Protein AF-A0A6A7LLC8-F1 (afdb_monomer)

Structure (mmCIF, N/CA/C/O backbone):
data_AF-A0A6A7LLC8-F1
#
_entry.id   AF-A0A6A7LLC8-F1
#
loop_
_atom_site.group_PDB
_atom_site.id
_atom_site.type_symbol
_atom_site.label_atom_id
_atom_site.label_alt_id
_atom_site.label_comp_id
_atom_site.label_asym_id
_atom_site.label_entity_id
_atom_site.label_seq_id
_atom_site.pdbx_PDB_ins_code
_atom_site.Cartn_x
_atom_site.Cartn_y
_atom_site.Cartn_z
_atom_site.occupancy
_atom_site.B_iso_or_equiv
_atom_site.auth_seq_id
_atom_site.auth_comp_id
_atom_site.auth_asym_id
_atom_site.auth_atom_id
_atom_site.pdbx_PDB_model_num
ATOM 1 N N . MET A 1 1 ? 0.596 -16.643 45.007 1.00 34.78 1 MET A N 1
ATOM 2 C CA . MET A 1 1 ? -0.484 -15.842 44.392 1.00 34.78 1 MET A CA 1
ATOM 3 C C . MET A 1 1 ? -0.046 -15.550 42.968 1.00 34.78 1 MET A C 1
ATOM 5 O O . MET A 1 1 ? 1.077 -15.102 42.797 1.00 34.78 1 MET A O 1
ATOM 9 N N . ARG A 1 2 ? -0.827 -15.953 41.959 1.00 32.81 2 ARG A N 1
ATOM 10 C CA . ARG A 1 2 ? -0.474 -15.754 40.544 1.00 32.81 2 ARG A CA 1
ATOM 11 C C . ARG A 1 2 ? -0.746 -14.294 40.181 1.00 32.81 2 ARG A C 1
ATOM 13 O O . ARG A 1 2 ? -1.893 -13.870 40.264 1.00 32.81 2 ARG A O 1
ATOM 20 N N . GLU A 1 3 ? 0.293 -13.558 39.804 1.00 31.83 3 GLU A N 1
ATOM 21 C CA 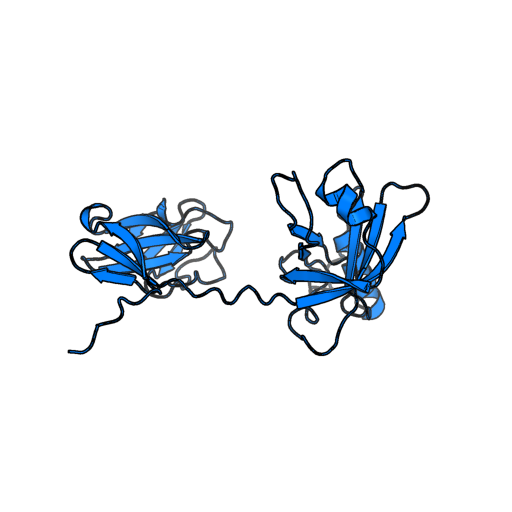. GLU A 1 3 ? 0.162 -12.262 39.139 1.00 31.83 3 GLU A CA 1
ATOM 22 C C . GLU A 1 3 ? -0.568 -12.470 37.808 1.00 31.83 3 GLU A C 1
ATOM 24 O O . GLU A 1 3 ? -0.129 -13.227 36.938 1.00 31.83 3 GLU A O 1
ATOM 29 N N . ILE A 1 4 ? -1.731 -11.840 37.679 1.00 40.22 4 ILE A N 1
ATOM 30 C CA . ILE A 1 4 ? -2.476 -11.760 36.429 1.00 40.22 4 ILE A CA 1
ATOM 31 C C . ILE A 1 4 ? -1.709 -10.759 35.565 1.00 40.22 4 ILE A C 1
ATOM 33 O O . ILE A 1 4 ? -1.735 -9.563 35.842 1.00 40.22 4 ILE A O 1
ATOM 37 N N . ARG A 1 5 ? -0.991 -11.241 34.543 1.00 40.62 5 ARG A N 1
ATOM 38 C CA . ARG A 1 5 ? -0.458 -10.376 33.483 1.00 40.62 5 ARG A CA 1
ATOM 39 C C . ARG A 1 5 ? -1.632 -9.582 32.901 1.00 40.62 5 ARG A C 1
ATOM 41 O O . ARG A 1 5 ? -2.515 -10.176 32.286 1.00 40.62 5 ARG A O 1
ATOM 48 N N . MET A 1 6 ? -1.667 -8.266 33.110 1.00 42.03 6 MET A N 1
ATOM 49 C CA . MET A 1 6 ? -2.495 -7.385 32.284 1.00 42.03 6 MET A CA 1
ATOM 50 C C . MET A 1 6 ? -2.017 -7.568 30.840 1.00 42.03 6 MET A C 1
ATOM 52 O O . MET A 1 6 ? -0.828 -7.457 30.557 1.00 42.03 6 MET A O 1
ATOM 56 N N . ASN A 1 7 ? -2.927 -7.974 29.960 1.00 49.25 7 ASN A N 1
ATOM 57 C CA . ASN A 1 7 ? -2.617 -8.390 28.597 1.00 49.25 7 ASN A CA 1
ATOM 58 C C . ASN A 1 7 ? -2.130 -7.172 27.781 1.00 49.25 7 ASN A C 1
ATOM 60 O O . ASN A 1 7 ? -2.934 -6.290 27.489 1.00 49.25 7 ASN A O 1
ATOM 64 N N . GLU A 1 8 ? -0.842 -7.113 27.415 1.00 61.47 8 GLU A N 1
ATOM 65 C CA . GLU A 1 8 ? -0.186 -5.988 26.698 1.00 61.47 8 GLU A CA 1
ATOM 66 C C . GLU A 1 8 ? -0.743 -5.713 25.276 1.00 61.47 8 GLU A C 1
ATOM 68 O O . GLU A 1 8 ? -0.356 -4.742 24.608 1.00 61.47 8 GLU A O 1
ATOM 73 N N . ASP A 1 9 ? -1.686 -6.546 24.830 1.00 85.81 9 ASP A N 1
ATOM 74 C CA . ASP A 1 9 ? -2.271 -6.542 23.489 1.00 85.81 9 ASP A CA 1
ATOM 75 C C . ASP A 1 9 ? -3.485 -5.621 23.335 1.00 85.81 9 ASP A C 1
ATOM 77 O O . ASP A 1 9 ? -3.908 -5.391 22.212 1.00 85.81 9 ASP A O 1
ATOM 81 N N . PHE A 1 10 ? -4.084 -5.104 24.410 1.00 91.06 10 PHE A N 1
ATOM 82 C CA . PHE A 1 10 ? -5.266 -4.237 24.320 1.00 91.06 10 PHE A CA 1
ATOM 83 C C . PHE A 1 10 ? -4.915 -2.778 24.624 1.00 91.06 10 PHE A C 1
ATOM 85 O O . PHE A 1 10 ? -4.234 -2.484 25.605 1.00 91.06 10 PHE A O 1
ATOM 92 N N . VAL A 1 11 ? -5.407 -1.855 23.796 1.00 92.69 11 VAL A N 1
ATOM 93 C CA . VAL A 1 11 ? -5.234 -0.404 23.961 1.00 92.69 11 VAL A CA 1
ATOM 94 C C . VAL A 1 11 ? -6.572 0.219 24.300 1.00 92.69 11 VAL A C 1
ATOM 96 O O . VAL A 1 11 ? -7.563 -0.030 23.616 1.00 92.69 11 VAL A O 1
ATOM 99 N N . LYS A 1 12 ? -6.602 1.057 25.338 1.00 95.25 12 LYS A N 1
ATOM 100 C CA . LYS A 1 12 ? -7.766 1.898 25.620 1.00 95.25 12 LYS A CA 1
ATOM 101 C C . LYS A 1 12 ? -7.895 2.978 24.551 1.00 95.25 12 LYS A C 1
ATOM 103 O O . LYS A 1 12 ? -6.951 3.733 24.339 1.00 95.25 12 LYS A O 1
ATOM 108 N N . VAL A 1 13 ? -9.068 3.063 23.929 1.00 96.25 13 VAL A N 1
ATOM 109 C CA . VAL A 1 13 ? -9.336 3.986 22.813 1.00 96.25 13 VAL A CA 1
ATOM 110 C C . VAL A 1 13 ? -10.417 5.023 23.112 1.00 96.25 13 VAL A C 1
ATOM 112 O O . VAL A 1 13 ? -10.402 6.104 22.529 1.00 96.25 13 VAL A O 1
ATOM 115 N N . ALA A 1 14 ? -11.346 4.720 24.018 1.00 95.69 14 ALA A N 1
ATOM 116 C CA . ALA A 1 14 ? -12.441 5.608 24.398 1.00 95.69 14 ALA A CA 1
ATOM 117 C C . ALA A 1 14 ? -13.055 5.177 25.739 1.00 95.69 14 ALA A C 1
ATOM 119 O O . ALA A 1 14 ? -12.801 4.066 26.217 1.00 95.69 14 ALA A O 1
ATOM 120 N N . ASP A 1 15 ? -13.889 6.039 26.318 1.00 97.69 15 ASP A N 1
ATOM 121 C CA . ASP A 1 15 ? -14.827 5.649 27.368 1.00 97.69 15 ASP A CA 1
ATOM 122 C C . ASP A 1 15 ? -16.188 5.271 26.753 1.00 97.69 15 ASP A C 1
ATOM 124 O O . ASP A 1 15 ? -16.606 5.811 25.730 1.00 97.69 15 ASP A O 1
ATOM 128 N N . THR A 1 16 ? -16.936 4.389 27.413 1.00 96.81 16 THR A N 1
ATOM 129 C CA . THR A 1 16 ? -18.298 3.974 27.011 1.00 96.81 16 THR A CA 1
ATOM 130 C C . THR A 1 16 ? -19.262 5.148 26.829 1.00 96.81 16 THR A C 1
ATOM 132 O O . THR A 1 16 ? -20.111 5.122 25.940 1.00 96.81 16 THR A O 1
ATOM 135 N N . LYS A 1 17 ? -19.095 6.217 27.617 1.00 96.50 17 LYS A N 1
ATOM 136 C CA . LYS A 1 17 ? -19.877 7.460 27.511 1.00 96.50 17 LYS A CA 1
ATOM 137 C C . LYS A 1 17 ? -19.587 8.271 26.241 1.00 96.50 17 LYS A C 1
ATOM 139 O O . LYS A 1 17 ? -20.408 9.106 25.870 1.00 96.50 17 LYS A O 1
ATOM 144 N N . ASP A 1 18 ? -18.442 8.047 25.598 1.00 95.19 18 ASP A N 1
ATOM 145 C CA . ASP A 1 18 ? -18.038 8.794 24.406 1.00 95.19 18 ASP A CA 1
ATOM 146 C C . ASP A 1 18 ? -18.751 8.295 23.145 1.00 95.19 18 ASP A C 1
ATOM 148 O O . ASP A 1 18 ? -18.784 9.004 22.144 1.00 95.19 18 ASP A O 1
ATOM 152 N N . ILE A 1 19 ? -19.285 7.070 23.183 1.00 97.25 19 ILE A N 1
ATOM 153 C CA . ILE A 1 19 ? -19.953 6.415 22.057 1.00 97.25 19 ILE A CA 1
ATOM 154 C C . ILE A 1 19 ? -21.277 5.851 22.571 1.00 97.25 19 ILE A C 1
ATOM 156 O O . ILE A 1 19 ? -21.365 4.711 23.038 1.00 97.25 19 ILE A O 1
ATOM 160 N N . GLN A 1 20 ? -22.304 6.695 22.532 1.00 96.56 20 GLN A N 1
ATOM 161 C CA . GLN A 1 20 ? -23.664 6.332 22.931 1.00 96.56 20 GLN A CA 1
ATOM 162 C C . GLN A 1 20 ? -24.267 5.309 21.954 1.00 96.56 20 GLN A C 1
ATOM 164 O O . GLN A 1 20 ? -23.783 5.193 20.828 1.00 96.56 20 GLN A O 1
ATOM 169 N N . PRO A 1 21 ? -25.318 4.565 22.341 1.00 96.94 21 PRO A N 1
ATOM 170 C CA . PRO A 1 21 ? -26.017 3.676 21.418 1.00 96.94 21 PRO A CA 1
ATOM 171 C C . PRO A 1 21 ? -26.387 4.375 20.104 1.00 96.94 21 PRO A C 1
ATOM 173 O O . PRO A 1 21 ? -26.737 5.560 20.094 1.00 96.94 21 PRO A O 1
ATOM 176 N N . SER A 1 22 ? -26.262 3.639 19.003 1.00 95.81 22 SER A N 1
ATOM 177 C CA . SER A 1 22 ? -26.458 4.110 17.627 1.00 95.81 22 SER A CA 1
ATOM 178 C C . SER A 1 22 ? -25.481 5.199 17.164 1.00 95.81 22 SER A C 1
ATOM 180 O O . SER A 1 22 ? -25.741 5.864 16.167 1.00 95.81 22 SER A O 1
ATOM 182 N N . HIS A 1 23 ? -24.354 5.384 17.859 1.00 97.75 23 HIS A N 1
ATOM 183 C CA . HIS A 1 23 ? -23.283 6.286 17.435 1.00 97.75 23 HIS A CA 1
ATOM 184 C C . HIS A 1 23 ? -22.016 5.524 17.060 1.00 97.75 23 HIS A C 1
ATOM 186 O O . HIS A 1 23 ? -21.775 4.392 17.497 1.00 97.75 23 HIS A O 1
ATOM 192 N N . MET A 1 24 ? -21.188 6.205 16.274 1.00 98.44 24 MET A N 1
ATOM 193 C CA . MET A 1 24 ? -19.862 5.768 15.870 1.00 98.44 24 MET A CA 1
ATOM 194 C C . MET A 1 24 ? -18.819 6.806 16.269 1.00 98.44 24 MET A C 1
ATOM 196 O O . MET A 1 24 ? -19.134 7.980 16.471 1.00 98.44 24 MET A O 1
ATOM 200 N N . LYS A 1 25 ? -17.572 6.362 16.404 1.00 97.88 25 LYS A N 1
ATOM 201 C CA . LYS A 1 25 ? -16.426 7.230 16.657 1.00 97.88 25 LYS A CA 1
ATOM 202 C C . LYS A 1 25 ? -15.179 6.649 16.014 1.00 97.88 25 LYS A C 1
ATOM 204 O O . LYS A 1 25 ? -14.897 5.461 16.169 1.00 97.88 25 LYS A O 1
ATOM 209 N N . GLU A 1 26 ? -14.413 7.507 15.351 1.00 97.19 26 GLU A N 1
ATOM 210 C CA . GLU A 1 26 ? -13.075 7.150 14.898 1.00 97.19 26 GLU A CA 1
ATOM 211 C C . GLU A 1 26 ? -12.097 7.159 16.076 1.00 97.19 26 GLU A C 1
ATOM 213 O O . GLU A 1 26 ? -12.065 8.087 16.891 1.00 97.19 26 GLU A O 1
ATOM 218 N N . VAL A 1 27 ? -11.276 6.118 16.153 1.00 94.12 27 VAL A N 1
ATOM 219 C CA . VAL A 1 27 ? -10.163 6.006 17.093 1.00 94.12 27 VAL A CA 1
ATOM 220 C C . VAL A 1 27 ? -8.905 5.566 16.356 1.00 94.12 27 VAL A C 1
ATOM 222 O O . VAL A 1 27 ? -8.980 4.999 15.268 1.00 94.12 27 VAL A O 1
ATOM 225 N N . GLN A 1 28 ? -7.741 5.797 16.962 1.00 86.94 28 GLN A N 1
ATOM 226 C CA . GLN A 1 28 ? -6.462 5.365 16.402 1.00 86.94 28 GLN A CA 1
ATOM 227 C C . GLN A 1 28 ? -5.793 4.303 17.266 1.00 86.94 28 GLN A C 1
ATOM 229 O O . GLN A 1 28 ? -5.625 4.486 18.473 1.00 86.94 28 GLN A O 1
ATOM 234 N N . VAL A 1 29 ? -5.353 3.218 16.629 1.00 84.31 29 VAL A N 1
ATOM 235 C CA . VAL A 1 29 ? -4.530 2.166 17.244 1.00 84.31 29 VAL A CA 1
ATOM 236 C C . VAL A 1 29 ? -3.380 1.854 16.299 1.00 84.31 29 VAL A C 1
ATOM 238 O O . VAL A 1 29 ? -3.602 1.554 15.134 1.00 84.31 29 VAL A O 1
ATOM 241 N N . ASP A 1 30 ? -2.137 1.971 16.772 1.00 79.44 30 ASP A N 1
ATOM 242 C CA . ASP A 1 30 ? -0.922 1.693 15.988 1.00 79.44 30 ASP A CA 1
ATOM 243 C C . ASP A 1 30 ? -0.883 2.368 14.594 1.00 79.44 30 ASP A C 1
ATOM 245 O O . ASP A 1 30 ? -0.291 1.844 13.648 1.00 79.44 30 ASP A O 1
ATOM 249 N N . GLY A 1 31 ? -1.469 3.565 14.469 1.00 76.25 31 GLY A N 1
ATOM 250 C CA . GLY A 1 31 ? -1.514 4.349 13.228 1.00 76.25 31 GLY A CA 1
ATOM 251 C C . GLY A 1 31 ? -2.614 3.949 12.238 1.00 76.25 31 GLY A C 1
ATOM 252 O O . GLY A 1 31 ? -2.630 4.480 11.131 1.00 76.25 31 GLY A O 1
ATOM 253 N N . GLU A 1 32 ? -3.511 3.039 12.616 1.00 80.56 32 GLU A N 1
ATOM 254 C CA . GLU A 1 32 ? -4.716 2.691 11.859 1.00 80.56 32 GLU A CA 1
ATOM 255 C C . GLU A 1 32 ? -5.919 3.471 12.395 1.00 80.56 32 GLU A C 1
ATOM 257 O O . GLU A 1 32 ? -6.084 3.600 13.611 1.00 80.56 32 GLU A O 1
ATOM 262 N N . ASN A 1 33 ? -6.756 3.976 11.487 1.00 86.44 33 ASN A N 1
ATOM 263 C CA . ASN A 1 33 ? -8.029 4.603 11.829 1.00 86.44 33 ASN A CA 1
ATOM 264 C C . ASN A 1 33 ? -9.113 3.525 11.900 1.00 86.44 33 ASN A C 1
ATOM 266 O O . ASN A 1 33 ? -9.322 2.785 10.937 1.00 86.44 33 ASN A O 1
ATOM 270 N N . ILE A 1 34 ? -9.815 3.457 13.026 1.00 97.00 34 ILE A N 1
ATOM 271 C CA . ILE A 1 34 ? -10.801 2.418 13.324 1.00 97.00 34 ILE A CA 1
ATOM 272 C C . ILE A 1 34 ? -12.136 3.078 13.660 1.00 97.00 34 ILE A C 1
ATOM 274 O O . ILE A 1 34 ? -12.200 3.938 14.537 1.00 97.00 34 ILE A O 1
ATOM 278 N N . CYS A 1 35 ? -13.201 2.651 12.989 1.00 98.12 35 CYS A N 1
ATOM 279 C CA . CYS A 1 35 ? -14.565 3.057 13.287 1.00 98.12 35 CYS A CA 1
ATOM 280 C C . CYS A 1 35 ? -15.133 2.132 14.366 1.00 98.12 35 CYS A C 1
ATOM 282 O O . CYS A 1 35 ? -15.375 0.950 14.118 1.00 98.12 35 CYS A O 1
ATOM 284 N N . VAL A 1 36 ? -15.345 2.668 15.569 1.00 98.62 36 VAL A N 1
ATOM 285 C CA . VAL A 1 36 ? -15.985 1.961 16.683 1.00 98.62 36 VAL A CA 1
ATOM 286 C C . VAL A 1 36 ? -17.443 2.366 16.751 1.00 98.62 36 VAL A C 1
ATOM 288 O O . VAL A 1 36 ? -17.745 3.547 16.909 1.00 98.62 36 VAL A O 1
ATOM 291 N N . ALA A 1 37 ? -18.343 1.393 16.692 1.00 98.50 37 ALA A N 1
ATOM 292 C CA . ALA A 1 37 ? -19.777 1.615 16.791 1.00 98.50 37 ALA A CA 1
ATOM 293 C C . ALA A 1 37 ? -20.347 1.001 18.066 1.00 98.50 37 ALA A C 1
ATOM 295 O O . ALA A 1 37 ? -19.907 -0.065 18.504 1.00 98.50 37 ALA A O 1
ATOM 296 N N . ASN A 1 38 ? -21.376 1.639 18.615 1.00 98.44 38 ASN A N 1
ATOM 297 C CA . ASN A 1 38 ? -22.194 1.084 19.684 1.00 98.44 38 ASN A CA 1
ATOM 298 C C . ASN A 1 38 ? -23.572 0.697 19.135 1.00 98.44 38 ASN A C 1
ATOM 300 O O . ASN A 1 38 ? -24.390 1.566 18.840 1.00 98.44 38 ASN A O 1
ATOM 304 N N . VAL A 1 39 ? -23.841 -0.603 19.038 1.00 98.25 39 VAL A N 1
ATOM 305 C CA . VAL A 1 39 ? -25.152 -1.137 18.651 1.00 98.25 39 VAL A CA 1
ATOM 306 C C . VAL A 1 39 ? -25.793 -1.776 19.875 1.00 98.25 39 VAL A C 1
ATOM 308 O O . VAL A 1 39 ? -25.310 -2.795 20.376 1.00 98.25 39 VAL A O 1
ATOM 311 N N . ASP A 1 40 ? -26.870 -1.169 20.372 1.00 95.50 40 ASP A N 1
ATOM 312 C CA . ASP A 1 40 ? -27.641 -1.638 21.533 1.00 95.50 40 ASP A CA 1
ATOM 313 C C . ASP A 1 40 ? -26.791 -1.929 22.787 1.00 95.50 40 ASP A C 1
ATOM 315 O O . ASP A 1 40 ? -27.005 -2.907 23.506 1.00 95.50 40 ASP A O 1
ATOM 319 N N . GLY A 1 41 ? -25.783 -1.091 23.050 1.00 95.25 41 GLY A N 1
ATOM 320 C CA . GLY A 1 41 ? -24.878 -1.232 24.195 1.00 95.25 41 GLY A CA 1
ATOM 321 C C . GLY A 1 41 ? -23.726 -2.217 23.975 1.00 95.25 41 GLY A C 1
ATOM 322 O O . GLY A 1 41 ? -22.940 -2.445 24.896 1.00 95.25 41 GLY A O 1
ATOM 323 N N . LYS A 1 42 ? -23.604 -2.807 22.779 1.00 97.75 42 LYS A N 1
ATOM 324 C CA . LYS A 1 42 ? -22.470 -3.650 22.381 1.00 97.75 42 LYS A CA 1
ATOM 325 C C . LYS A 1 42 ? -21.572 -2.906 21.406 1.00 97.75 42 LYS A C 1
ATOM 327 O O . LYS A 1 42 ? -22.051 -2.271 20.472 1.00 97.75 42 LYS A O 1
ATOM 332 N N . TYR A 1 43 ? -20.268 -3.046 21.606 1.00 98.50 43 TYR A N 1
ATOM 333 C CA . TYR A 1 43 ? -19.269 -2.356 20.803 1.00 98.50 43 TYR A CA 1
ATOM 334 C C . TYR A 1 43 ? -18.666 -3.278 19.749 1.00 98.50 43 TYR A C 1
ATOM 336 O O . TYR A 1 43 ? -18.299 -4.415 20.045 1.00 98.50 43 TYR A O 1
ATOM 344 N N . TYR A 1 44 ? -18.546 -2.752 18.537 1.00 98.50 44 TYR A N 1
ATOM 345 C CA . TYR A 1 44 ? -17.949 -3.411 17.379 1.00 98.50 44 TYR A CA 1
ATOM 346 C C . TYR A 1 44 ? -16.994 -2.436 16.696 1.00 98.50 44 TYR A C 1
ATOM 348 O O . TYR A 1 44 ? -17.128 -1.223 16.869 1.00 98.50 44 TYR A O 1
ATOM 356 N N . ALA A 1 45 ? -16.025 -2.953 15.947 1.00 98.12 45 ALA A N 1
ATOM 357 C CA . ALA A 1 45 ? -15.016 -2.118 15.318 1.00 98.12 45 ALA A CA 1
ATOM 358 C C . ALA A 1 45 ? -14.582 -2.668 13.959 1.00 98.12 45 ALA A C 1
ATOM 360 O O . ALA A 1 45 ? -14.255 -3.852 13.842 1.00 98.12 45 ALA A O 1
ATOM 361 N N . ILE A 1 46 ? -14.529 -1.779 12.967 1.00 98.06 46 ILE A N 1
ATOM 362 C CA . ILE A 1 46 ? -14.012 -2.038 11.618 1.00 98.06 46 ILE A CA 1
ATOM 363 C C . ILE A 1 46 ? -13.009 -0.951 11.208 1.00 98.06 46 ILE A C 1
ATOM 365 O O . ILE A 1 46 ? -12.898 0.069 11.892 1.00 98.06 46 ILE A O 1
ATOM 369 N N . GLY A 1 47 ? -12.281 -1.140 10.105 1.00 94.50 47 GLY A N 1
ATOM 370 C CA . GLY A 1 47 ? -11.474 -0.073 9.500 1.00 94.50 47 GLY A CA 1
ATOM 371 C C . GLY A 1 47 ? -12.321 1.179 9.250 1.00 94.50 47 GLY A C 1
ATOM 372 O O . GLY A 1 47 ? -13.495 1.078 8.925 1.00 94.50 47 GLY A O 1
ATOM 373 N N . SER A 1 48 ? -11.775 2.376 9.475 1.00 95.25 48 SER A N 1
ATOM 374 C CA . SER A 1 48 ? -12.541 3.633 9.341 1.00 95.25 48 SER A CA 1
ATOM 375 C C . SER A 1 48 ? -12.480 4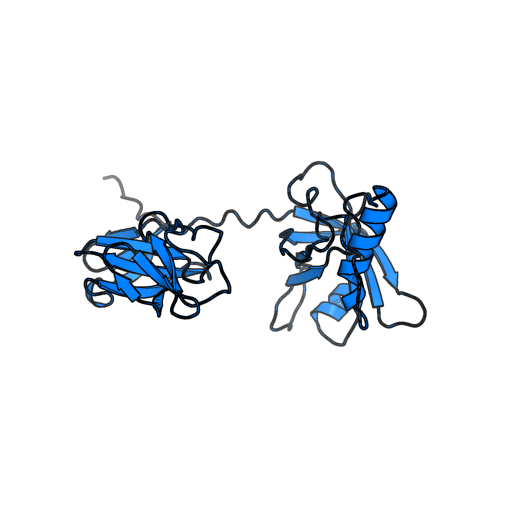.241 7.933 1.00 95.25 48 SER A C 1
ATOM 377 O O . SER A 1 48 ? -13.061 5.295 7.690 1.00 95.25 48 SER A O 1
ATOM 379 N N . ILE A 1 49 ? -11.750 3.622 7.002 1.00 88.94 49 ILE A N 1
ATOM 380 C CA . ILE A 1 49 ? -11.464 4.179 5.675 1.00 88.94 49 ILE A CA 1
ATOM 381 C C . ILE A 1 49 ? -12.101 3.279 4.627 1.00 88.94 49 ILE A C 1
ATOM 383 O O . ILE A 1 49 ? -11.530 2.252 4.288 1.00 88.94 49 ILE A O 1
ATOM 387 N N . CYS A 1 50 ? -13.238 3.716 4.087 1.00 90.12 50 CYS A N 1
ATOM 388 C CA . CYS A 1 50 ? -14.041 2.954 3.139 1.00 90.12 50 CYS A CA 1
ATOM 389 C C . CYS A 1 50 ? -13.199 2.380 1.992 1.00 90.12 50 CYS A C 1
ATOM 391 O O . CYS A 1 50 ? -12.610 3.136 1.214 1.00 90.12 50 CYS A O 1
ATOM 393 N N . THR A 1 51 ? -13.244 1.059 1.820 1.00 84.88 51 THR A N 1
ATOM 394 C CA . THR A 1 51 ? -12.554 0.326 0.743 1.00 84.88 51 THR A CA 1
ATOM 395 C C . THR A 1 51 ? -12.943 0.720 -0.690 1.00 84.88 51 THR A C 1
ATOM 397 O O . THR A 1 51 ? -12.290 0.278 -1.631 1.00 84.88 51 THR A O 1
ATOM 400 N N . HIS A 1 52 ? -13.981 1.542 -0.899 1.00 85.31 52 HIS A N 1
ATOM 401 C CA . HIS A 1 52 ? -14.322 2.071 -2.224 1.00 85.31 52 HIS A CA 1
ATOM 402 C C . HIS A 1 52 ? -13.342 3.171 -2.670 1.00 85.31 52 HIS A C 1
ATOM 404 O O . HIS A 1 52 ? -12.525 2.958 -3.558 1.00 85.31 52 HIS A O 1
ATOM 410 N N . GLU A 1 53 ? -13.419 4.352 -2.049 1.00 84.75 53 GLU A N 1
ATOM 411 C CA . GLU A 1 53 ? -12.599 5.521 -2.415 1.00 84.75 53 GLU A CA 1
ATOM 412 C C . GLU A 1 53 ? -12.069 6.283 -1.188 1.00 84.75 53 GLU A C 1
ATOM 414 O O . GLU A 1 53 ? -11.700 7.449 -1.282 1.00 84.75 53 GLU A O 1
ATOM 419 N N . GLY A 1 54 ? -12.003 5.627 -0.025 1.00 82.06 54 GLY A N 1
ATOM 420 C CA . GLY A 1 54 ? -11.322 6.149 1.162 1.00 82.06 54 GLY A CA 1
ATOM 421 C C . GLY A 1 54 ? -12.150 7.058 2.072 1.00 82.06 54 GLY A C 1
ATOM 422 O O . GLY A 1 54 ? -11.579 7.794 2.875 1.00 82.06 54 GLY A O 1
ATOM 423 N N . GLY A 1 55 ? -13.480 7.031 1.954 1.00 80.38 55 GLY A N 1
ATOM 424 C CA . GLY A 1 55 ? -14.365 7.858 2.777 1.00 80.38 55 GLY A CA 1
ATOM 425 C C . GLY A 1 55 ? -14.349 7.501 4.272 1.00 80.38 55 GLY A C 1
ATOM 426 O O . GLY A 1 55 ? -14.199 6.325 4.606 1.00 80.38 55 GLY A O 1
ATOM 427 N N . PRO A 1 56 ? -14.540 8.483 5.175 1.00 91.31 56 PRO A N 1
ATOM 428 C CA . PRO A 1 56 ? -14.486 8.287 6.622 1.00 91.31 56 PRO A CA 1
ATOM 429 C C . PRO A 1 56 ? -15.765 7.607 7.124 1.00 91.31 56 PRO A C 1
ATOM 431 O O . PRO A 1 56 ? -16.820 8.232 7.217 1.00 91.31 56 PRO A O 1
ATOM 434 N N . LEU A 1 57 ? -15.695 6.315 7.443 1.00 96.56 57 LEU A N 1
ATOM 435 C CA . LEU A 1 57 ? -16.868 5.533 7.850 1.00 96.56 57 LEU A CA 1
ATOM 436 C C . LEU A 1 57 ? -17.463 6.005 9.180 1.00 96.56 57 LEU A C 1
ATOM 438 O O . LEU A 1 57 ? -18.681 6.002 9.336 1.00 96.56 57 LEU A O 1
ATOM 442 N N . ALA A 1 58 ? -16.629 6.473 10.111 1.00 97.00 58 ALA A N 1
ATOM 443 C CA . ALA A 1 58 ? -17.097 6.979 11.400 1.00 97.00 58 ALA A CA 1
ATOM 444 C C . ALA A 1 58 ? -17.917 8.282 11.305 1.00 97.00 58 ALA A C 1
ATOM 446 O O . ALA A 1 58 ? -18.698 8.557 12.213 1.00 97.00 58 ALA A O 1
ATOM 447 N N . ASP A 1 59 ? -17.772 9.044 10.214 1.00 97.12 59 ASP A N 1
ATOM 448 C CA . ASP A 1 59 ? -18.579 10.242 9.924 1.00 97.12 59 ASP A CA 1
ATOM 449 C C . ASP A 1 59 ? -19.885 9.898 9.174 1.00 97.12 59 ASP A C 1
ATOM 451 O O . ASP A 1 59 ? -20.651 10.786 8.794 1.00 97.12 59 ASP A O 1
ATOM 455 N N . GLY A 1 60 ? -20.113 8.609 8.908 1.00 97.31 60 GLY A N 1
ATOM 456 C CA . GLY A 1 60 ? -21.291 8.076 8.239 1.00 97.31 60 GLY A CA 1
ATOM 457 C C . GLY A 1 60 ? -22.507 7.906 9.145 1.00 97.31 60 GLY A C 1
ATOM 458 O O . GLY A 1 60 ? -22.601 8.477 10.233 1.00 97.31 60 GLY A O 1
ATOM 459 N N . THR A 1 61 ? -23.451 7.079 8.701 1.00 98.31 61 THR A N 1
ATOM 460 C CA . THR A 1 61 ? -24.630 6.702 9.494 1.00 98.31 61 THR A CA 1
ATOM 461 C C . THR A 1 61 ? -24.541 5.252 9.958 1.00 98.31 61 THR A C 1
ATOM 463 O O . THR A 1 61 ? -23.881 4.420 9.336 1.00 98.31 61 THR A O 1
ATOM 466 N N . LEU A 1 62 ? -25.197 4.960 11.084 1.00 98.50 62 LEU A N 1
ATOM 467 C CA . LEU A 1 62 ? -25.310 3.621 11.652 1.00 98.50 62 LEU A CA 1
ATOM 468 C C . LEU A 1 62 ? -26.787 3.251 11.789 1.00 98.50 62 LEU A C 1
ATOM 470 O O . LEU A 1 62 ? -27.502 3.836 12.604 1.00 98.50 62 LEU A O 1
ATOM 474 N N . GLU A 1 63 ? -27.227 2.252 11.030 1.00 97.69 63 GLU A N 1
ATOM 475 C CA . GLU A 1 63 ? -28.582 1.703 11.097 1.00 97.69 63 GLU A CA 1
ATOM 476 C C . GLU A 1 63 ? -28.529 0.210 11.440 1.00 97.69 63 GLU A C 1
ATOM 478 O O . GLU A 1 63 ? -28.129 -0.637 10.642 1.00 97.69 63 GLU A O 1
ATOM 483 N N . GLY A 1 64 ? -28.914 -0.140 12.670 1.00 97.44 64 GLY A N 1
ATOM 484 C CA . GLY A 1 64 ? -28.746 -1.504 13.172 1.00 97.44 64 GLY A CA 1
ATOM 485 C C . GLY A 1 64 ? -27.266 -1.897 13.202 1.00 97.44 64 GLY A C 1
ATOM 486 O O . GLY A 1 64 ? -26.496 -1.335 13.974 1.00 97.44 64 GLY A O 1
ATOM 487 N N . TYR A 1 65 ? -26.871 -2.863 12.370 1.00 98.44 65 TYR A N 1
ATOM 488 C CA . TYR A 1 65 ? -25.468 -3.275 12.208 1.00 98.44 65 TYR A CA 1
ATOM 489 C C . TYR A 1 65 ? -24.803 -2.684 10.962 1.00 98.44 65 TYR A C 1
ATOM 491 O O . TYR A 1 65 ? -23.659 -3.027 10.675 1.00 98.44 65 TYR A O 1
ATOM 499 N N . GLU A 1 66 ? -25.509 -1.849 10.207 1.00 98.50 66 GLU A N 1
ATOM 500 C CA . GLU A 1 66 ? -25.044 -1.341 8.925 1.00 98.50 66 GLU A CA 1
ATOM 501 C C . GLU A 1 66 ? -24.429 0.050 9.074 1.00 98.50 66 GLU A C 1
ATOM 503 O O . GLU A 1 66 ? -25.087 0.984 9.530 1.00 98.50 66 GLU A O 1
ATOM 508 N N . VAL A 1 67 ? -23.161 0.169 8.685 1.00 98.75 67 VAL A N 1
ATOM 509 C CA . VAL A 1 67 ? -22.435 1.437 8.576 1.00 98.75 67 VAL A CA 1
ATOM 510 C C . VAL A 1 67 ? -22.494 1.900 7.134 1.00 98.75 67 VAL A C 1
ATOM 512 O O . VAL A 1 67 ? -22.010 1.190 6.253 1.00 98.75 67 VAL A O 1
ATOM 515 N N . GLU A 1 68 ? -23.038 3.086 6.884 1.00 98.62 68 GLU A N 1
ATOM 516 C CA . GLU A 1 68 ? -23.086 3.691 5.553 1.00 98.62 68 GLU A CA 1
ATOM 517 C C . GLU A 1 68 ? -22.033 4.794 5.416 1.00 98.62 68 GLU A C 1
ATOM 519 O O . GLU A 1 68 ? -21.999 5.754 6.185 1.00 98.62 68 GLU A O 1
ATOM 524 N N . CYS A 1 69 ? -21.174 4.670 4.403 1.00 98.19 69 CYS A N 1
ATOM 525 C CA . CYS A 1 69 ? -20.154 5.659 4.080 1.00 98.19 69 CYS A CA 1
ATOM 526 C C . CYS A 1 69 ? -20.791 6.978 3.597 1.00 98.19 69 CYS A C 1
ATOM 528 O O . CYS A 1 69 ? -21.549 6.955 2.622 1.00 98.19 69 CYS A O 1
ATOM 530 N N . PRO A 1 70 ? -20.402 8.143 4.151 1.00 96.44 70 PRO A N 1
ATOM 531 C CA . PRO A 1 70 ? -21.029 9.425 3.823 1.00 96.44 70 PRO A CA 1
ATOM 532 C C . PRO A 1 70 ? -20.681 9.955 2.424 1.00 96.44 70 PRO A C 1
ATOM 534 O O . PRO A 1 70 ? -21.281 10.927 1.973 1.00 96.44 70 PRO A O 1
ATOM 537 N N . TRP A 1 71 ? -19.688 9.376 1.741 1.00 95.12 71 TRP A N 1
ATOM 538 C CA . TRP A 1 71 ? -19.264 9.851 0.418 1.00 95.12 71 TRP A CA 1
ATOM 539 C C . TRP A 1 71 ? -20.098 9.250 -0.709 1.00 95.12 71 TRP A C 1
ATOM 541 O O . TRP A 1 71 ? -20.729 9.977 -1.470 1.00 95.12 71 TRP A O 1
ATOM 551 N N . HIS A 1 72 ? -20.095 7.920 -0.824 1.00 91.88 72 HIS A N 1
ATOM 552 C CA . HIS A 1 72 ? -20.683 7.213 -1.968 1.00 91.88 72 HIS A CA 1
ATOM 553 C C . HIS A 1 72 ? -21.716 6.151 -1.559 1.00 91.88 72 HIS A C 1
ATOM 555 O O . HIS A 1 72 ? -22.144 5.372 -2.406 1.00 91.88 72 HIS A O 1
ATOM 561 N N . GLY A 1 73 ? -22.096 6.089 -0.276 1.00 96.88 73 GLY A N 1
ATOM 562 C CA . GLY A 1 73 ? -23.173 5.217 0.210 1.00 96.88 73 GLY A CA 1
ATOM 563 C C . GLY A 1 73 ? -22.836 3.724 0.264 1.00 96.88 73 GLY A C 1
ATOM 564 O O . GLY A 1 73 ? -23.744 2.900 0.333 1.00 96.88 73 GLY A O 1
ATOM 565 N N . SER A 1 74 ? -21.550 3.343 0.220 1.00 97.75 74 SER A N 1
ATOM 566 C CA . SER A 1 74 ? -21.156 1.946 0.476 1.00 97.75 74 SER A CA 1
ATOM 567 C C . SER A 1 74 ? -21.559 1.548 1.887 1.00 97.75 74 SER A C 1
ATOM 569 O O . SER A 1 74 ? -21.333 2.325 2.816 1.00 97.75 74 SER A O 1
ATOM 571 N N . LYS A 1 75 ? -22.109 0.346 2.044 1.00 98.69 75 LYS A N 1
ATOM 572 C CA . LYS A 1 75 ? -22.582 -0.150 3.337 1.00 98.69 75 LYS A CA 1
ATOM 573 C C . LYS A 1 75 ? -21.808 -1.373 3.783 1.00 98.69 75 LYS A C 1
ATOM 575 O O . LYS A 1 75 ? -21.491 -2.234 2.961 1.00 98.69 75 LYS A O 1
ATOM 580 N N . PHE A 1 76 ? -21.535 -1.440 5.080 1.00 98.75 76 PHE A N 1
ATOM 581 C CA . PHE A 1 76 ? -20.751 -2.500 5.701 1.00 98.75 76 PHE A CA 1
ATOM 582 C C . PHE A 1 76 ? -21.446 -3.028 6.956 1.00 98.75 76 PHE A C 1
ATOM 584 O O . PHE A 1 76 ? -21.961 -2.249 7.756 1.00 98.75 76 PHE A O 1
ATOM 591 N N . ASP A 1 77 ? -21.412 -4.341 7.179 1.00 98.62 77 ASP A N 1
ATOM 592 C CA . ASP A 1 77 ? -21.838 -4.930 8.451 1.00 98.62 77 ASP A CA 1
ATOM 593 C C . ASP A 1 77 ? -20.729 -4.755 9.499 1.00 98.62 77 ASP A C 1
ATOM 595 O O . ASP A 1 77 ? -19.677 -5.390 9.410 1.00 98.62 77 ASP A O 1
ATOM 599 N N . ILE A 1 78 ? -20.964 -3.943 10.533 1.00 98.50 78 ILE A N 1
ATOM 600 C CA . ILE A 1 78 ? -19.974 -3.601 11.570 1.00 98.50 78 ILE A CA 1
ATOM 601 C C . ILE A 1 78 ? -19.399 -4.816 12.319 1.00 98.50 78 ILE A C 1
ATOM 603 O O . ILE A 1 78 ? -18.324 -4.750 12.914 1.00 98.50 78 ILE A O 1
ATOM 607 N N . ARG A 1 79 ? -20.097 -5.954 12.325 1.00 98.06 79 ARG A N 1
ATOM 608 C CA . ARG A 1 79 ? -19.658 -7.154 13.051 1.00 98.06 79 ARG A CA 1
ATOM 609 C C . ARG A 1 79 ? -18.640 -7.956 12.253 1.00 98.06 79 ARG A C 1
ATOM 611 O O . ARG A 1 79 ? -17.864 -8.703 12.841 1.00 98.06 79 ARG A O 1
ATOM 618 N N . THR A 1 80 ? -18.699 -7.852 10.927 1.00 97.38 80 THR A N 1
ATOM 619 C CA . THR A 1 80 ? -17.945 -8.712 10.003 1.00 97.38 80 THR A CA 1
ATOM 620 C C . THR A 1 80 ? -17.066 -7.940 9.024 1.00 97.38 80 THR A C 1
ATOM 622 O O . THR A 1 80 ? -16.214 -8.550 8.388 1.00 97.38 80 THR A O 1
ATOM 625 N N . GLY A 1 81 ? -17.280 -6.630 8.883 1.00 97.38 81 GLY A N 1
ATOM 626 C CA . GLY A 1 81 ? -16.641 -5.777 7.885 1.00 97.38 81 GLY A CA 1
ATOM 627 C C . GLY A 1 81 ? -17.125 -6.016 6.453 1.00 97.38 81 GLY A C 1
ATOM 628 O O . GLY A 1 81 ? -16.672 -5.330 5.541 1.00 97.38 81 GLY A O 1
ATOM 629 N N . GLN A 1 82 ? -18.030 -6.974 6.222 1.00 97.81 82 GLN A N 1
ATOM 630 C CA . GLN A 1 82 ? -18.486 -7.321 4.878 1.00 97.81 82 GLN A CA 1
ATOM 631 C C . GLN A 1 82 ? -19.288 -6.193 4.247 1.00 97.81 82 GLN A C 1
ATOM 633 O O . GLN A 1 82 ? -20.133 -5.587 4.904 1.00 97.81 82 GLN A O 1
ATOM 638 N N . VAL A 1 83 ? -19.070 -5.978 2.951 1.00 97.00 83 VAL A N 1
ATOM 639 C CA . VAL A 1 83 ? -19.900 -5.079 2.150 1.00 97.00 83 VAL A CA 1
ATOM 640 C C . VAL A 1 83 ? -21.311 -5.658 2.050 1.00 97.00 83 VAL A C 1
ATOM 642 O O . VAL A 1 83 ? -21.498 -6.761 1.536 1.00 97.00 83 VAL A O 1
ATOM 645 N N . THR A 1 84 ? -22.305 -4.907 2.513 1.00 98.19 84 THR A N 1
ATOM 646 C CA . THR A 1 84 ? -23.732 -5.247 2.390 1.00 98.19 84 THR A CA 1
ATOM 647 C C . THR A 1 84 ? -24.400 -4.504 1.239 1.00 98.19 84 THR A C 1
ATOM 649 O O . THR A 1 84 ? -25.369 -5.007 0.670 1.00 98.19 84 THR A O 1
ATOM 652 N N . SER A 1 85 ? -23.856 -3.346 0.844 1.00 97.12 85 SER A N 1
ATOM 653 C CA . SER A 1 85 ? -24.277 -2.608 -0.347 1.00 97.12 85 SER A CA 1
ATOM 654 C C . SER A 1 85 ? -23.074 -1.988 -1.068 1.00 97.12 85 SER A C 1
ATOM 656 O O . SER A 1 85 ? -22.249 -1.345 -0.411 1.00 97.12 85 SER A O 1
ATOM 658 N N . PRO A 1 86 ? -22.983 -2.121 -2.408 1.00 94.31 86 PRO A N 1
ATOM 659 C CA . PRO A 1 86 ? -21.965 -1.451 -3.229 1.00 94.31 86 PRO A CA 1
ATOM 660 C C . PRO A 1 86 ? -22.059 0.084 -3.084 1.00 94.31 86 PRO A C 1
ATOM 662 O O . PRO A 1 86 ? -23.085 0.575 -2.602 1.00 94.31 86 PRO A O 1
ATOM 665 N N . PRO A 1 87 ? -21.053 0.880 -3.510 1.00 95.31 87 PRO A N 1
ATOM 666 C CA . PRO A 1 87 ? -20.005 0.568 -4.502 1.00 95.31 87 PRO A CA 1
ATOM 667 C C . PRO A 1 87 ? -18.724 -0.139 -4.030 1.00 95.31 87 PRO A C 1
ATOM 669 O O . PRO A 1 87 ? -17.982 -0.620 -4.884 1.00 95.31 87 PRO A O 1
ATOM 672 N N . ALA A 1 88 ? -18.442 -0.240 -2.731 1.00 91.19 88 ALA A N 1
ATOM 673 C CA . ALA A 1 88 ? -17.279 -0.986 -2.244 1.00 91.19 88 ALA A CA 1
ATOM 674 C C . ALA A 1 88 ? -17.275 -2.446 -2.739 1.00 91.19 88 ALA A C 1
ATOM 676 O O . ALA A 1 88 ? -18.320 -3.092 -2.809 1.00 91.19 88 ALA A O 1
ATOM 677 N N . GLY A 1 89 ? -16.094 -2.966 -3.082 1.00 82.44 89 GLY A N 1
ATOM 678 C CA . GLY A 1 89 ? -15.908 -4.359 -3.515 1.00 82.44 89 GLY A CA 1
ATOM 679 C C . GLY A 1 89 ? -15.181 -5.241 -2.497 1.00 82.44 89 GLY A C 1
ATOM 680 O O . GLY A 1 89 ? -15.187 -6.463 -2.632 1.00 82.44 89 GLY A O 1
ATOM 681 N N . GLU A 1 90 ? -14.563 -4.639 -1.481 1.00 83.56 90 GLU A N 1
ATOM 682 C CA . GLU A 1 90 ? -13.720 -5.319 -0.494 1.00 83.56 90 GLU A CA 1
ATOM 683 C C . GLU A 1 90 ? -14.235 -5.059 0.925 1.00 83.56 90 GLU A C 1
ATOM 685 O O . GLU A 1 90 ? -14.775 -3.993 1.215 1.00 83.56 90 GLU A O 1
ATOM 690 N N . SER A 1 91 ? -14.091 -6.042 1.814 1.00 89.25 91 SER A N 1
ATOM 691 C CA . SER A 1 91 ? -14.517 -5.915 3.215 1.00 89.25 91 SER A CA 1
ATOM 692 C C . SER A 1 91 ? -13.540 -5.057 4.017 1.00 89.25 91 SER A C 1
ATOM 694 O O . SER A 1 91 ? -12.335 -5.105 3.780 1.00 89.25 91 SER A O 1
ATOM 696 N N . GLU A 1 92 ? -14.047 -4.345 5.017 1.00 94.88 92 GLU A N 1
ATOM 697 C CA . GLU A 1 92 ? -13.206 -3.702 6.026 1.00 94.88 92 GLU A CA 1
ATOM 698 C C . GLU A 1 92 ? -12.602 -4.750 6.979 1.00 94.88 92 GLU A C 1
ATOM 700 O O . GLU A 1 92 ? -13.254 -5.751 7.301 1.00 94.88 92 GLU A O 1
ATOM 705 N N . PRO A 1 93 ? -11.381 -4.541 7.498 1.00 90.44 93 PRO A N 1
ATOM 706 C CA . PRO A 1 93 ? -10.857 -5.363 8.581 1.00 90.44 93 PRO A CA 1
ATOM 707 C C . PRO A 1 93 ? -11.686 -5.159 9.855 1.00 90.44 93 PRO A C 1
ATOM 709 O O . PRO A 1 93 ? -12.066 -4.039 10.180 1.00 90.44 93 PRO A O 1
ATOM 712 N N . THR A 1 94 ? -11.927 -6.228 10.617 1.00 95.88 94 THR A N 1
ATOM 713 C CA . THR A 1 94 ? -12.609 -6.170 11.925 1.00 95.88 94 THR A CA 1
ATOM 714 C C . THR A 1 94 ? -11.615 -6.192 13.076 1.00 95.88 94 THR A C 1
ATOM 716 O O . THR A 1 94 ? -10.628 -6.924 13.014 1.00 95.88 94 THR A O 1
ATOM 719 N N . TYR A 1 95 ? -11.917 -5.500 14.172 1.00 94.81 95 TYR A N 1
ATOM 720 C CA . TYR A 1 95 ? -11.063 -5.440 15.357 1.00 94.81 95 TYR A CA 1
ATOM 721 C C . TYR A 1 95 ? -11.767 -6.022 16.583 1.00 94.81 95 TYR A C 1
ATOM 723 O O . TYR A 1 95 ? -12.951 -5.786 16.818 1.00 94.81 95 TYR A O 1
ATOM 731 N N . GLU A 1 96 ? -11.026 -6.780 17.395 1.00 95.44 96 GLU A N 1
ATOM 732 C CA . GLU A 1 96 ? -11.556 -7.331 18.643 1.00 95.44 96 GLU A CA 1
ATOM 733 C C . GLU A 1 96 ? -11.719 -6.205 19.672 1.00 95.44 96 GLU A C 1
ATOM 735 O O . GLU A 1 96 ? -10.740 -5.578 20.088 1.00 95.44 96 GLU A O 1
ATOM 740 N N . VAL A 1 97 ? -12.965 -5.966 20.087 1.00 96.44 97 VAL A N 1
ATOM 741 C CA . VAL A 1 97 ? -13.319 -4.973 21.104 1.00 96.44 97 VAL A CA 1
ATOM 742 C C . VAL A 1 97 ? -13.588 -5.668 22.432 1.00 96.44 97 VAL A C 1
ATOM 744 O O . VAL A 1 97 ? -14.323 -6.653 22.502 1.00 96.44 97 VAL A O 1
ATOM 747 N N . LYS A 1 98 ? -13.026 -5.124 23.510 1.00 96.38 98 LYS A N 1
ATOM 748 C CA . LYS A 1 98 ? -13.299 -5.532 24.886 1.00 96.38 98 LYS A CA 1
ATOM 749 C C . LYS A 1 98 ? -13.712 -4.314 25.701 1.00 96.38 98 LYS A C 1
ATOM 751 O O . LYS A 1 98 ? -13.097 -3.261 25.596 1.00 96.38 98 LYS A O 1
ATOM 756 N N . VAL A 1 99 ? -14.720 -4.472 26.548 1.00 96.38 99 VAL A N 1
ATOM 757 C CA . VAL A 1 99 ? -15.083 -3.459 27.545 1.00 96.38 99 VAL A CA 1
ATOM 758 C C . VAL A 1 99 ? -14.566 -3.912 28.905 1.00 96.38 99 VAL A C 1
ATOM 760 O O . VAL A 1 99 ? -14.799 -5.055 29.303 1.00 96.38 99 VAL A O 1
ATOM 763 N N . ASP A 1 100 ? -13.847 -3.033 29.597 1.00 95.12 100 ASP A N 1
ATOM 764 C CA . ASP A 1 100 ? -13.385 -3.237 30.972 1.00 95.12 100 ASP A CA 1
ATOM 765 C C . ASP A 1 100 ? -13.801 -2.035 31.826 1.00 95.12 100 ASP A C 1
ATOM 767 O O . ASP A 1 100 ? -13.282 -0.928 31.668 1.00 95.12 100 ASP A O 1
ATOM 771 N N . GLY A 1 101 ? -14.813 -2.230 32.674 1.00 94.75 101 GLY A N 1
ATOM 772 C CA . GLY A 1 101 ? -15.479 -1.135 33.375 1.00 94.75 101 GLY A CA 1
ATOM 773 C C . GLY A 1 101 ? -16.107 -0.135 32.400 1.00 94.75 101 GLY A C 1
ATOM 774 O O . GLY A 1 101 ? -17.000 -0.482 31.631 1.00 94.75 101 GLY A O 1
ATOM 775 N N . ASP A 1 102 ? -15.638 1.110 32.445 1.00 95.69 102 ASP A N 1
ATOM 776 C CA . ASP A 1 102 ? -16.057 2.195 31.555 1.00 95.69 102 ASP A CA 1
ATOM 777 C C . ASP A 1 102 ? -15.187 2.325 30.300 1.00 95.69 102 ASP A C 1
ATOM 779 O O . ASP A 1 102 ? -15.479 3.159 29.445 1.00 95.69 102 ASP A O 1
ATOM 783 N N . SER A 1 103 ? -14.134 1.518 30.180 1.00 96.75 103 SER A N 1
ATOM 784 C CA . SER A 1 103 ? -13.107 1.670 29.159 1.00 96.75 103 SER A CA 1
ATOM 785 C C . SER A 1 103 ? -13.369 0.743 27.977 1.00 96.75 103 SER A C 1
ATOM 787 O O . SER A 1 103 ? -13.497 -0.472 28.135 1.00 96.75 103 SER A O 1
ATOM 789 N N . ILE A 1 104 ? -13.400 1.320 26.777 1.00 97.94 104 ILE A N 1
ATOM 790 C CA . ILE A 1 104 ? -13.423 0.580 25.517 1.00 97.94 104 ILE A CA 1
ATOM 791 C C . ILE A 1 104 ? -11.975 0.308 25.116 1.00 97.94 104 ILE A C 1
ATOM 793 O O . ILE A 1 104 ? -11.167 1.229 24.948 1.00 97.94 104 ILE A O 1
ATOM 797 N N . LEU A 1 105 ? -11.654 -0.971 24.975 1.00 96.81 105 LEU A N 1
ATOM 798 C CA . LEU A 1 105 ? -10.342 -1.472 24.611 1.00 96.81 105 LEU A CA 1
ATOM 799 C C . LEU A 1 105 ? -10.408 -2.135 23.236 1.00 96.81 105 LEU A C 1
ATOM 801 O O . LEU A 1 105 ? -11.303 -2.937 22.975 1.00 96.81 105 LEU A O 1
ATOM 805 N N . ILE A 1 106 ? -9.425 -1.863 22.387 1.00 95.50 106 ILE A N 1
ATOM 806 C CA . ILE A 1 106 ? -9.241 -2.560 21.114 1.00 95.50 106 ILE A CA 1
ATOM 807 C C . ILE A 1 106 ? -7.980 -3.396 21.195 1.00 95.50 106 ILE A C 1
ATOM 809 O O . ILE A 1 106 ? -6.930 -2.920 21.635 1.00 95.50 106 ILE A O 1
ATOM 813 N N . LYS A 1 107 ? -8.077 -4.652 20.766 1.00 92.25 107 LYS A N 1
ATOM 814 C CA . LYS A 1 107 ? -6.902 -5.493 20.592 1.00 92.25 107 LYS A CA 1
ATOM 815 C C . LYS A 1 107 ? -6.064 -4.915 19.465 1.00 92.25 107 LYS A C 1
ATOM 817 O O . LYS A 1 107 ? -6.546 -4.783 18.341 1.00 92.25 107 LYS A O 1
ATOM 822 N N . LYS A 1 108 ? -4.800 -4.619 19.750 1.00 84.06 108 LYS A N 1
ATOM 823 C CA . LYS A 1 108 ? -3.791 -4.414 18.721 1.00 84.06 108 LYS A CA 1
ATOM 824 C C . LYS A 1 108 ? -3.863 -5.629 17.819 1.00 84.06 108 LYS A C 1
ATOM 826 O O . LYS A 1 108 ? -3.608 -6.754 18.259 1.00 84.06 108 LYS A O 1
ATOM 831 N N . GLN A 1 109 ? -4.207 -5.419 16.558 1.00 72.94 109 GLN A N 1
ATOM 832 C CA . GLN A 1 109 ? -3.805 -6.394 15.569 1.00 72.94 109 GLN A CA 1
ATOM 833 C C . GLN A 1 109 ? -2.293 -6.292 15.582 1.00 72.94 109 GLN A C 1
ATOM 835 O O . GLN A 1 109 ? -1.737 -5.299 15.119 1.00 72.94 109 GLN A O 1
ATOM 840 N N . GLY A 1 110 ? -1.631 -7.233 16.265 1.00 55.97 110 GLY A N 1
ATOM 841 C CA . GLY A 1 110 ? -0.184 -7.325 16.226 1.00 55.97 110 GLY A CA 1
ATOM 842 C C . GLY A 1 110 ? 0.132 -7.322 14.753 1.00 55.97 110 GLY A C 1
ATOM 843 O O . GLY A 1 110 ? -0.273 -8.269 14.080 1.00 55.97 110 GLY A O 1
ATOM 844 N N . ARG A 1 111 ? 0.680 -6.204 14.248 1.00 44.66 111 ARG A N 1
ATOM 845 C CA . ARG A 1 111 ? 0.867 -6.029 12.815 1.00 44.66 111 ARG A CA 1
ATOM 846 C C . ARG A 1 111 ? 1.471 -7.344 12.354 1.00 44.66 111 ARG A C 1
ATOM 848 O O . ARG A 1 111 ? 2.585 -7.674 12.778 1.00 44.66 111 ARG A O 1
ATOM 855 N N . SER A 1 112 ? 0.804 -8.077 11.462 1.00 43.81 112 SER A N 1
ATOM 856 C CA . SER A 1 112 ? 1.617 -8.700 10.438 1.00 43.81 112 SER A CA 1
ATOM 857 C C . SER A 1 112 ? 2.311 -7.484 9.858 1.00 43.81 112 SER A C 1
ATOM 859 O O . SER A 1 112 ? 1.663 -6.684 9.183 1.00 43.81 112 SER A O 1
ATOM 861 N N . LYS A 1 113 ? 3.561 -7.214 10.274 1.00 42.53 113 LYS A N 1
ATOM 862 C CA . LYS A 1 113 ? 4.390 -6.238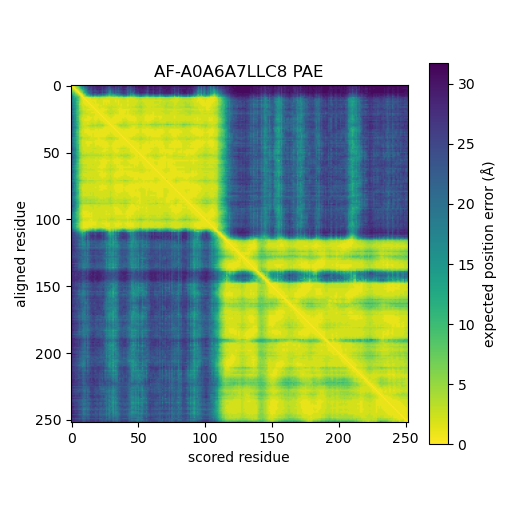 9.576 1.00 42.53 113 LYS A CA 1
ATOM 863 C C . LYS A 1 113 ? 4.127 -6.585 8.124 1.00 42.53 113 LYS A C 1
ATOM 865 O O . LYS A 1 113 ? 4.349 -7.758 7.805 1.00 42.53 113 LYS A O 1
ATOM 870 N N . PRO A 1 114 ? 3.532 -5.683 7.325 1.00 49.69 114 PRO A N 1
ATOM 871 C CA . PRO A 1 114 ? 3.153 -6.049 5.970 1.00 49.69 114 PRO A CA 1
ATOM 872 C C . PRO A 1 114 ? 4.403 -6.669 5.376 1.00 49.69 114 PRO A C 1
ATOM 874 O O . PRO A 1 114 ? 5.443 -6.021 5.511 1.00 49.69 114 PRO A O 1
ATOM 877 N N . SER A 1 115 ? 4.342 -7.937 4.948 1.00 59.62 115 SER A N 1
ATOM 878 C CA . SER A 1 115 ? 5.530 -8.792 4.826 1.00 59.62 115 SER A CA 1
ATOM 879 C C . SER A 1 115 ? 6.644 -8.000 4.150 1.00 59.62 115 SER A C 1
ATOM 881 O O . SER A 1 115 ? 6.528 -7.661 2.972 1.00 59.62 115 SER A O 1
ATOM 883 N N . GLN A 1 116 ? 7.637 -7.582 4.936 1.00 74.81 116 GLN A N 1
ATOM 884 C CA . GLN A 1 116 ? 8.746 -6.797 4.427 1.00 74.81 116 GLN A CA 1
ATOM 885 C C . GLN A 1 116 ? 9.801 -7.791 4.014 1.00 74.81 116 GLN A C 1
ATOM 887 O O . GLN A 1 116 ? 10.229 -8.597 4.839 1.00 74.81 116 GLN A O 1
ATOM 892 N N . ILE A 1 117 ? 10.216 -7.705 2.763 1.00 83.56 117 ILE A N 1
ATOM 893 C CA . ILE A 1 117 ? 11.339 -8.486 2.269 1.00 83.56 117 ILE A CA 1
ATOM 894 C C . ILE A 1 117 ? 12.566 -7.589 2.213 1.00 83.56 117 ILE A C 1
ATOM 896 O O . ILE A 1 117 ? 12.456 -6.375 2.010 1.00 83.56 117 ILE A O 1
ATOM 900 N N . GLU A 1 118 ? 13.737 -8.175 2.406 1.00 89.31 118 GLU A N 1
ATOM 901 C CA . GLU A 1 118 ? 14.988 -7.480 2.140 1.00 89.31 118 GLU A CA 1
ATOM 902 C C . GLU A 1 118 ? 15.396 -7.741 0.696 1.00 89.31 118 GLU A C 1
ATOM 904 O O . GLU A 1 118 ? 15.500 -8.889 0.276 1.00 89.31 118 GLU A O 1
ATOM 909 N N . LEU A 1 119 ? 15.637 -6.673 -0.060 1.00 91.31 119 LEU A N 1
ATOM 910 C CA . LEU A 1 119 ? 16.211 -6.774 -1.393 1.00 91.31 119 LEU A CA 1
ATOM 911 C C . LEU A 1 119 ? 17.601 -6.157 -1.414 1.00 91.31 119 LEU A C 1
ATOM 913 O O . LEU A 1 119 ? 17.837 -5.119 -0.793 1.00 91.31 119 LEU A O 1
ATOM 917 N N . THR A 1 120 ? 18.506 -6.762 -2.174 1.00 94.62 120 THR A N 1
ATOM 918 C CA . THR A 1 120 ? 19.873 -6.266 -2.334 1.00 94.62 120 THR A CA 1
ATOM 919 C C . THR A 1 120 ? 19.962 -5.424 -3.597 1.00 94.62 120 THR A C 1
ATOM 921 O O . THR A 1 120 ? 19.588 -5.896 -4.666 1.00 94.62 120 THR A O 1
ATOM 924 N N . LEU A 1 121 ? 20.448 -4.185 -3.508 1.00 96.88 121 LEU A N 1
ATOM 925 C CA . LEU A 1 121 ? 20.753 -3.378 -4.688 1.00 96.88 121 LEU A CA 1
ATOM 926 C C . LEU A 1 121 ? 21.870 -4.070 -5.476 1.00 96.88 121 LEU A C 1
ATOM 928 O O . LEU A 1 121 ? 22.955 -4.275 -4.942 1.00 96.88 121 LEU A O 1
ATOM 932 N N . ILE A 1 122 ? 21.601 -4.434 -6.725 1.00 96.94 122 ILE A N 1
ATOM 933 C CA . ILE A 1 122 ? 22.568 -5.111 -7.600 1.00 96.94 122 ILE A CA 1
ATOM 934 C C . ILE A 1 122 ? 23.146 -4.182 -8.660 1.00 96.94 122 ILE A C 1
ATOM 936 O O . ILE A 1 122 ? 24.169 -4.515 -9.236 1.00 96.94 122 ILE A O 1
ATOM 940 N N . ASP A 1 123 ? 22.472 -3.065 -8.941 1.00 96.56 123 ASP A N 1
ATOM 941 C CA . ASP A 1 123 ? 22.891 -2.115 -9.965 1.00 96.56 123 ASP A CA 1
ATOM 942 C C . ASP A 1 123 ? 22.126 -0.791 -9.811 1.00 96.56 123 ASP A C 1
ATOM 944 O O . ASP A 1 123 ? 20.955 -0.774 -9.400 1.00 96.56 123 ASP A O 1
ATOM 948 N N . ASN A 1 124 ? 22.767 0.321 -10.159 1.00 94.75 124 ASN A N 1
ATOM 949 C CA . ASN A 1 124 ? 22.094 1.597 -10.334 1.00 94.75 124 ASN A CA 1
ATOM 950 C C . ASN A 1 124 ? 22.665 2.370 -11.527 1.00 94.75 124 ASN A C 1
ATOM 952 O O . ASN A 1 124 ? 23.851 2.663 -11.602 1.00 94.75 124 ASN A O 1
ATOM 956 N N . ASP A 1 125 ? 21.775 2.765 -12.434 1.00 93.50 125 ASP A N 1
ATOM 957 C CA . ASP A 1 125 ? 22.144 3.408 -13.689 1.00 93.50 125 ASP A CA 1
ATOM 958 C C . ASP A 1 125 ? 21.529 4.798 -13.781 1.00 93.50 125 ASP A C 1
ATOM 960 O O . ASP A 1 125 ? 20.319 4.980 -13.587 1.00 93.50 125 ASP A O 1
ATOM 964 N N . LYS A 1 126 ? 22.336 5.785 -14.168 1.00 93.25 126 LYS A N 1
ATOM 965 C CA . LYS A 1 126 ? 21.825 7.087 -14.597 1.00 93.25 126 LYS A CA 1
ATOM 966 C C . LYS A 1 126 ? 21.448 7.029 -16.073 1.00 93.25 126 LYS A C 1
ATOM 968 O O . LYS A 1 126 ? 22.261 6.665 -16.914 1.00 93.25 126 LYS A O 1
ATOM 973 N N . VAL A 1 127 ? 20.230 7.455 -16.393 1.00 90.31 127 VAL A N 1
ATOM 974 C CA . VAL A 1 127 ? 19.779 7.569 -17.781 1.00 90.31 127 VAL A CA 1
ATOM 975 C C . VAL A 1 127 ? 20.458 8.781 -18.417 1.00 90.31 127 VAL A C 1
ATOM 977 O O . VAL A 1 127 ? 20.274 9.918 -17.965 1.00 90.31 127 VAL A O 1
ATOM 980 N N . GLU A 1 128 ? 21.253 8.527 -19.456 1.00 91.25 128 GLU A N 1
ATOM 981 C CA . GLU A 1 128 ? 22.050 9.536 -20.152 1.00 91.25 128 GLU A CA 1
ATOM 982 C C . GLU A 1 128 ? 21.195 10.729 -20.605 1.00 91.25 128 GLU A C 1
ATOM 984 O O . GLU A 1 128 ? 20.061 10.579 -21.056 1.00 91.25 128 GLU A O 1
ATOM 989 N N . GLY A 1 129 ? 21.726 11.941 -20.429 1.00 90.06 129 GLY A N 1
ATOM 990 C CA . GLY A 1 129 ? 21.029 13.176 -20.796 1.00 90.06 129 GLY A CA 1
ATOM 991 C C . GLY A 1 129 ? 19.848 13.558 -19.894 1.00 90.06 129 GLY A C 1
ATOM 992 O O . GLY A 1 129 ? 19.164 14.535 -20.190 1.00 90.06 129 GLY A O 1
ATOM 993 N N . THR A 1 130 ? 19.602 12.844 -18.787 1.00 91.25 130 THR A N 1
ATOM 994 C CA . THR A 1 130 ? 18.469 13.123 -17.885 1.00 91.25 130 THR A CA 1
ATOM 995 C C . THR A 1 130 ? 18.869 13.199 -16.407 1.00 91.25 130 THR A C 1
ATOM 997 O O . THR A 1 130 ? 19.993 12.881 -16.009 1.00 91.25 130 THR A O 1
ATOM 1000 N N . ASP A 1 131 ? 17.920 13.620 -15.566 1.00 92.19 131 ASP A N 1
ATOM 1001 C CA . ASP A 1 131 ? 18.004 13.545 -14.104 1.00 92.19 131 ASP A CA 1
ATOM 1002 C C . ASP A 1 131 ? 17.398 12.245 -13.540 1.00 92.19 131 ASP A C 1
ATOM 1004 O O . ASP A 1 131 ? 17.128 12.159 -12.342 1.00 92.19 131 ASP A O 1
ATOM 1008 N N . VAL A 1 132 ? 17.158 11.237 -14.385 1.00 95.56 132 VAL A N 1
ATOM 1009 C CA . VAL A 1 132 ? 16.551 9.961 -13.996 1.00 95.56 132 VAL A CA 1
ATOM 1010 C C . VAL A 1 132 ? 17.629 8.935 -13.660 1.00 95.56 132 VAL A C 1
ATOM 1012 O O . VAL A 1 132 ? 18.596 8.764 -14.398 1.00 95.56 132 VAL A O 1
ATOM 1015 N N . MET A 1 133 ? 17.425 8.215 -12.559 1.00 96.94 133 MET A N 1
ATOM 1016 C CA . MET A 1 133 ? 18.181 7.013 -12.213 1.00 96.94 133 MET A CA 1
ATOM 1017 C C . MET A 1 133 ? 17.246 5.814 -12.081 1.00 96.94 133 MET A C 1
ATOM 1019 O O . MET A 1 133 ? 16.095 5.963 -11.657 1.00 96.94 133 MET A O 1
ATOM 1023 N N . SER A 1 134 ? 17.755 4.635 -12.425 1.00 97.38 134 SER A N 1
ATOM 1024 C CA . SER A 1 134 ? 17.106 3.344 -12.205 1.00 97.38 134 SER A CA 1
ATOM 1025 C C . SER A 1 134 ? 17.888 2.548 -11.172 1.00 97.38 134 SER A C 1
ATOM 1027 O O . SER A 1 134 ? 19.110 2.514 -11.226 1.00 97.38 134 SER A O 1
ATOM 1029 N N . PHE A 1 135 ? 17.181 1.910 -10.247 1.00 97.81 135 PHE A N 1
ATOM 1030 C CA . PHE A 1 135 ? 17.756 1.097 -9.179 1.00 97.81 135 PHE A CA 1
ATOM 1031 C C . PHE A 1 135 ? 17.235 -0.322 -9.347 1.00 97.81 135 PHE A C 1
ATOM 1033 O O . PHE A 1 135 ? 16.017 -0.520 -9.334 1.00 97.81 135 PHE A O 1
ATOM 1040 N N . LYS A 1 136 ? 18.137 -1.286 -9.548 1.00 97.12 136 LYS A N 1
ATOM 1041 C CA . LYS A 1 136 ? 17.801 -2.698 -9.738 1.00 97.12 136 LYS A CA 1
ATOM 1042 C C . LYS A 1 136 ? 18.179 -3.470 -8.489 1.00 97.12 136 LYS A C 1
ATOM 1044 O O . LYS A 1 136 ? 19.293 -3.362 -7.986 1.00 97.12 136 LYS A O 1
ATOM 1049 N N . PHE A 1 137 ? 17.258 -4.284 -8.020 1.00 94.88 137 PHE A N 1
ATOM 1050 C CA . PHE A 1 137 ? 17.399 -5.091 -6.829 1.00 94.88 137 PHE A CA 1
ATOM 1051 C C . PHE A 1 137 ? 17.296 -6.575 -7.171 1.00 94.88 137 PHE A C 1
ATOM 1053 O O . PHE A 1 137 ? 16.597 -6.960 -8.117 1.00 94.88 137 PHE A O 1
ATOM 1060 N N . SER A 1 138 ? 17.991 -7.404 -6.394 1.00 91.56 138 SER A N 1
ATOM 1061 C CA . SER A 1 138 ? 17.930 -8.857 -6.501 1.00 91.56 138 SER A CA 1
ATOM 1062 C C . SER A 1 138 ? 16.485 -9.337 -6.377 1.00 91.56 138 SER A C 1
ATOM 1064 O O . SER A 1 138 ? 15.706 -8.835 -5.573 1.00 91.56 138 SER A O 1
ATOM 1066 N N . LYS A 1 139 ? 16.116 -10.319 -7.199 1.00 85.12 139 LYS A N 1
ATOM 1067 C CA . LYS A 1 139 ? 14.843 -11.033 -7.096 1.00 85.12 139 LYS A CA 1
ATOM 1068 C C . LYS A 1 139 ? 15.133 -12.388 -6.450 1.00 85.12 139 LYS A C 1
ATOM 1070 O O . LYS A 1 139 ? 15.345 -13.381 -7.146 1.00 85.12 139 LYS A O 1
ATOM 1075 N N . GLU A 1 140 ? 15.274 -12.408 -5.126 1.00 70.38 140 GLU A N 1
ATOM 1076 C CA . GLU A 1 140 ? 15.572 -13.642 -4.390 1.00 70.38 140 GLU A CA 1
ATOM 1077 C C . GLU A 1 140 ? 14.354 -14.577 -4.417 1.00 70.38 140 GLU A C 1
ATOM 1079 O O . GLU A 1 140 ? 13.220 -14.148 -4.232 1.00 70.38 140 GLU A O 1
ATOM 1084 N N . LYS A 1 141 ? 14.577 -15.865 -4.710 1.00 57.78 141 LYS A N 1
ATOM 1085 C CA . LYS A 1 141 ? 13.499 -16.856 -4.912 1.00 57.78 141 LYS A CA 1
ATOM 1086 C C . LYS A 1 141 ? 12.818 -17.305 -3.615 1.00 57.78 141 LYS A C 1
ATOM 1088 O O . LYS A 1 141 ? 11.793 -17.981 -3.687 1.00 57.78 141 LYS A O 1
ATOM 1093 N N . GLU A 1 142 ? 13.413 -17.004 -2.464 1.00 53.94 142 GLU A N 1
ATOM 1094 C CA . GLU A 1 142 ? 13.004 -17.570 -1.176 1.00 53.94 142 GLU A CA 1
ATOM 1095 C C . GLU A 1 142 ? 11.779 -16.860 -0.577 1.00 53.94 142 GLU A C 1
ATOM 1097 O O . GLU A 1 142 ? 10.964 -17.530 0.055 1.00 53.94 142 GLU A O 1
ATOM 1102 N N . ASP A 1 143 ? 11.555 -15.577 -0.890 1.00 52.53 143 ASP A N 1
ATOM 1103 C CA . ASP A 1 143 ? 10.406 -14.807 -0.395 1.00 52.53 143 ASP A CA 1
ATOM 1104 C C . ASP A 1 143 ? 9.410 -14.463 -1.513 1.00 52.53 143 ASP A C 1
ATOM 1106 O O . ASP A 1 143 ? 9.588 -13.541 -2.309 1.00 52.53 143 ASP A O 1
ATOM 1110 N N . LYS A 1 144 ? 8.328 -15.247 -1.581 1.00 53.97 144 LYS A N 1
ATOM 1111 C CA . LYS A 1 144 ? 7.386 -15.286 -2.714 1.00 53.97 144 LYS A CA 1
ATOM 1112 C C . LYS A 1 144 ? 6.445 -14.083 -2.833 1.00 53.97 144 LYS A C 1
ATOM 1114 O O . LYS A 1 144 ? 5.924 -13.844 -3.916 1.00 53.97 144 LYS A O 1
ATOM 1119 N N . THR A 1 145 ? 6.215 -13.316 -1.769 1.00 57.75 145 THR A N 1
ATOM 1120 C CA . THR A 1 145 ? 5.107 -12.340 -1.732 1.00 57.75 145 THR A CA 1
ATOM 1121 C C . THR A 1 145 ? 5.303 -11.143 -2.662 1.00 57.75 145 THR A C 1
ATOM 1123 O O . THR A 1 145 ? 4.337 -10.680 -3.259 1.00 57.75 145 THR A O 1
ATOM 1126 N N . LEU A 1 146 ? 6.543 -10.678 -2.857 1.00 59.56 146 LEU A N 1
ATOM 1127 C CA . LEU A 1 146 ? 6.851 -9.580 -3.787 1.00 59.56 146 LEU A CA 1
ATOM 1128 C C . LEU A 1 146 ? 7.222 -10.066 -5.196 1.00 59.56 146 LEU A C 1
ATOM 1130 O O . LEU A 1 146 ? 7.450 -9.248 -6.084 1.00 59.56 146 LEU A O 1
ATOM 1134 N N . LEU A 1 147 ? 7.298 -11.384 -5.416 1.00 63.25 147 LEU A N 1
ATOM 1135 C CA . LEU A 1 147 ? 7.572 -11.976 -6.730 1.00 63.25 147 LEU A CA 1
ATOM 1136 C C . LEU A 1 147 ? 6.324 -12.029 -7.617 1.00 63.25 147 LEU A C 1
ATOM 1138 O O . LEU A 1 147 ? 6.469 -11.977 -8.840 1.00 63.25 147 LEU A O 1
ATOM 1142 N N . ASP A 1 148 ? 5.138 -12.063 -7.007 1.00 80.56 148 ASP A N 1
ATOM 1143 C CA . ASP A 1 148 ? 3.837 -12.205 -7.672 1.00 80.56 148 ASP A CA 1
ATOM 1144 C C . ASP A 1 148 ? 3.134 -10.849 -7.877 1.00 80.56 148 ASP A C 1
ATOM 1146 O O . ASP A 1 148 ? 1.937 -10.695 -7.643 1.00 80.56 148 ASP A O 1
ATOM 1150 N N . TYR A 1 149 ? 3.880 -9.831 -8.315 1.00 90.12 149 TYR A N 1
ATOM 1151 C CA . TYR A 1 149 ? 3.292 -8.538 -8.670 1.00 90.12 149 TYR A CA 1
ATOM 1152 C C . TYR A 1 149 ? 2.725 -8.534 -10.091 1.00 90.12 149 TYR A C 1
ATOM 1154 O O . TYR A 1 149 ? 3.218 -9.212 -10.994 1.00 90.12 149 TYR A O 1
ATOM 1162 N N . THR A 1 150 ? 1.706 -7.704 -10.302 1.00 94.06 150 THR A N 1
ATOM 1163 C CA . THR A 1 150 ? 1.141 -7.425 -11.624 1.00 94.06 150 THR A CA 1
ATOM 1164 C C . THR A 1 150 ? 1.796 -6.180 -12.219 1.00 94.06 150 THR A C 1
ATOM 1166 O O . THR A 1 150 ? 2.037 -5.190 -11.524 1.00 94.06 150 THR A O 1
ATOM 1169 N N . ALA A 1 151 ? 2.094 -6.215 -13.520 1.00 95.19 151 ALA A N 1
ATOM 1170 C CA . ALA A 1 151 ? 2.690 -5.083 -14.223 1.00 95.19 151 ALA A CA 1
ATOM 1171 C C . ALA A 1 151 ? 1.821 -3.819 -14.071 1.00 95.19 151 ALA A C 1
ATOM 1173 O O . ALA A 1 151 ? 0.651 -3.808 -14.456 1.00 95.19 151 ALA A O 1
ATOM 1174 N N . GLY A 1 152 ? 2.417 -2.766 -13.505 1.00 94.88 152 GLY A N 1
ATOM 1175 C CA . GLY A 1 152 ? 1.765 -1.489 -13.198 1.00 94.88 152 GLY A CA 1
ATOM 1176 C C . GLY A 1 152 ? 1.662 -1.174 -11.701 1.00 94.88 152 GLY A C 1
ATOM 1177 O O . GLY A 1 152 ? 1.558 -0.005 -11.326 1.00 94.88 152 GLY A O 1
ATOM 1178 N N . GLN A 1 153 ? 1.790 -2.190 -10.843 1.00 95.25 153 GLN A N 1
ATOM 1179 C CA . GLN A 1 153 ? 1.791 -2.031 -9.388 1.00 95.25 153 GLN A CA 1
ATOM 1180 C C . GLN A 1 153 ? 3.030 -1.296 -8.853 1.00 95.25 153 GLN A C 1
ATOM 1182 O O . GLN A 1 153 ? 4.061 -1.150 -9.519 1.00 95.25 153 GLN A O 1
ATOM 1187 N N . PHE A 1 154 ? 2.932 -0.828 -7.610 1.00 94.88 154 PHE A N 1
ATOM 1188 C CA . PHE A 1 154 ? 4.003 -0.137 -6.897 1.00 94.88 154 PHE A CA 1
ATOM 1189 C C . PHE A 1 154 ? 4.376 -0.855 -5.596 1.00 94.88 154 PHE A C 1
ATOM 1191 O O . PHE A 1 154 ? 3.649 -1.713 -5.109 1.00 94.88 154 PHE A O 1
ATOM 1198 N N . ALA A 1 155 ? 5.525 -0.504 -5.025 1.00 93.56 155 ALA A N 1
ATOM 1199 C CA . ALA A 1 155 ? 5.965 -0.982 -3.717 1.00 93.56 155 ALA A CA 1
ATOM 1200 C C . ALA A 1 155 ? 6.614 0.150 -2.914 1.00 93.56 155 ALA A C 1
ATOM 1202 O O . ALA A 1 155 ? 7.080 1.144 -3.474 1.00 93.56 155 ALA A O 1
ATOM 1203 N N . PHE A 1 156 ? 6.644 0.002 -1.593 1.00 92.31 156 PHE A N 1
ATOM 1204 C CA . PHE A 1 156 ? 7.295 0.907 -0.653 1.00 92.31 156 PHE A CA 1
ATOM 1205 C C . PHE A 1 156 ? 8.716 0.436 -0.369 1.00 92.31 156 PHE A C 1
ATOM 1207 O O . PHE A 1 156 ? 8.910 -0.686 0.083 1.00 92.31 156 PHE A O 1
ATOM 1214 N N . PHE A 1 157 ? 9.686 1.317 -0.578 1.00 93.19 157 PHE A N 1
ATOM 1215 C CA . PHE A 1 157 ? 11.108 1.087 -0.370 1.00 93.19 157 PHE A CA 1
ATOM 1216 C C . PHE A 1 157 ? 11.595 1.912 0.820 1.00 93.19 157 PHE A C 1
ATOM 1218 O O . PHE A 1 157 ? 11.643 3.147 0.752 1.00 93.19 157 PHE A O 1
ATOM 1225 N N . ASP A 1 158 ? 11.961 1.216 1.892 1.00 92.81 158 ASP A N 1
ATOM 1226 C CA . ASP A 1 158 ? 12.713 1.745 3.023 1.00 92.81 158 ASP A CA 1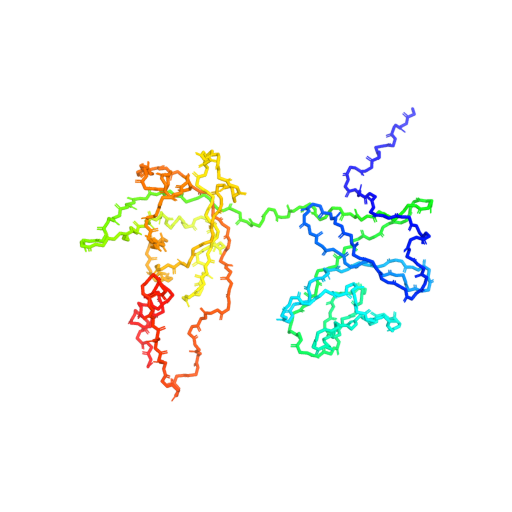
ATOM 1227 C C . ASP A 1 158 ? 14.213 1.574 2.757 1.00 92.81 158 ASP A C 1
ATOM 1229 O O . ASP A 1 158 ? 14.738 0.457 2.768 1.00 92.81 158 ASP A O 1
ATOM 1233 N N . ILE A 1 159 ? 14.898 2.686 2.496 1.00 93.25 159 ILE A N 1
ATOM 1234 C CA . ILE A 1 159 ? 16.333 2.684 2.171 1.00 93.25 159 ILE A CA 1
ATOM 1235 C C . ILE A 1 159 ? 17.231 2.883 3.399 1.00 93.25 159 ILE A C 1
ATOM 1237 O O . ILE A 1 159 ? 18.455 2.874 3.253 1.00 93.25 159 ILE A O 1
ATOM 1241 N N . GLY A 1 160 ? 16.638 3.061 4.587 1.00 89.75 160 GLY A N 1
ATOM 1242 C CA . GLY A 1 160 ? 17.348 3.345 5.831 1.00 89.75 160 GLY A CA 1
ATOM 1243 C C . GLY A 1 160 ? 18.156 4.649 5.806 1.00 89.75 160 GLY A C 1
ATOM 1244 O O . GLY A 1 160 ? 18.340 5.285 4.771 1.00 89.75 160 GLY A O 1
ATOM 1245 N N . GLU A 1 161 ? 18.654 5.061 6.976 1.00 88.75 161 GLU A N 1
ATOM 1246 C CA . GLU A 1 161 ? 19.673 6.123 7.109 1.00 88.75 161 GLU A CA 1
ATOM 1247 C C . GLU A 1 161 ? 19.335 7.446 6.385 1.00 88.75 161 GLU A C 1
ATOM 1249 O O . GLU A 1 161 ? 20.220 8.167 5.919 1.00 88.75 161 GLU A O 1
ATOM 1254 N N . VAL A 1 162 ? 18.044 7.772 6.270 1.00 83.19 162 VAL A N 1
ATOM 1255 C CA . VAL A 1 162 ? 17.580 9.066 5.767 1.00 83.19 162 VAL A CA 1
ATOM 1256 C C . VAL A 1 162 ? 17.333 9.974 6.963 1.00 83.19 162 VAL A C 1
ATOM 1258 O O . VAL A 1 162 ? 16.366 9.799 7.702 1.00 83.19 162 VAL A O 1
ATOM 1261 N N . TYR A 1 163 ? 18.204 10.961 7.138 1.00 81.44 163 TYR A N 1
ATOM 1262 C CA . TYR A 1 163 ? 18.099 11.948 8.209 1.00 81.44 163 TYR A CA 1
ATOM 1263 C C . TYR A 1 163 ? 17.477 13.246 7.691 1.00 81.44 163 TYR A C 1
ATOM 1265 O O . TYR A 1 163 ? 17.678 13.621 6.536 1.00 81.44 163 TYR A O 1
ATOM 1273 N N . TYR A 1 164 ? 16.745 13.943 8.563 1.00 80.94 164 TYR A N 1
ATOM 1274 C CA . TYR A 1 164 ? 16.153 15.260 8.284 1.00 80.94 164 TYR A CA 1
ATOM 1275 C C . TYR A 1 164 ? 15.156 15.293 7.111 1.00 80.94 164 TYR A C 1
ATOM 1277 O O . TYR A 1 164 ? 14.907 16.350 6.535 1.00 80.94 164 TYR A O 1
ATOM 1285 N N . ASP A 1 165 ? 14.562 14.149 6.762 1.00 75.62 165 ASP A N 1
ATOM 1286 C CA . ASP A 1 165 ? 13.467 14.071 5.797 1.00 75.62 165 ASP A CA 1
ATOM 1287 C C . ASP A 1 165 ? 12.123 13.950 6.535 1.00 75.62 165 ASP A C 1
ATOM 1289 O O . ASP A 1 165 ? 11.925 12.972 7.260 1.00 75.62 165 ASP A O 1
ATOM 1293 N N . PRO A 1 166 ? 11.175 14.888 6.357 1.00 73.25 166 PRO A N 1
ATOM 1294 C CA . PRO A 1 166 ? 9.899 14.866 7.077 1.00 73.25 166 PRO A CA 1
ATOM 1295 C C . PRO A 1 166 ? 9.025 13.656 6.724 1.00 73.25 166 PRO A C 1
ATOM 1297 O O . PRO A 1 166 ? 8.130 13.305 7.485 1.00 73.25 166 PRO A O 1
ATOM 1300 N N . LYS A 1 167 ? 9.271 13.004 5.581 1.00 75.62 167 LYS A N 1
ATOM 1301 C CA . LYS A 1 167 ? 8.559 11.789 5.158 1.00 75.62 167 LYS A CA 1
ATOM 1302 C C . LYS A 1 167 ? 9.319 10.506 5.530 1.00 75.62 167 LYS A C 1
ATOM 1304 O O . LYS A 1 167 ? 8.906 9.417 5.140 1.00 75.62 167 LYS A O 1
ATOM 1309 N N . GLY A 1 168 ? 10.446 10.620 6.235 1.00 83.94 168 GLY A N 1
ATOM 1310 C CA . GLY A 1 168 ? 11.252 9.485 6.677 1.00 83.94 168 GLY A CA 1
ATOM 1311 C C . GLY A 1 168 ? 11.925 8.704 5.537 1.00 83.94 168 GLY A C 1
ATOM 1312 O O . GLY A 1 168 ? 11.992 9.184 4.397 1.00 83.94 168 GLY A O 1
ATOM 1313 N N . PRO A 1 169 ? 12.426 7.489 5.827 1.00 88.62 169 PRO A N 1
ATOM 1314 C CA . PRO A 1 169 ? 13.250 6.701 4.911 1.00 88.62 169 PRO A CA 1
ATOM 1315 C C . PRO A 1 169 ? 12.447 5.847 3.925 1.00 88.62 169 PRO A C 1
ATOM 1317 O O . PRO A 1 169 ? 13.042 5.045 3.212 1.00 88.62 169 PRO A O 1
ATOM 1320 N N . ILE A 1 170 ? 11.120 6.012 3.861 1.00 90.31 170 ILE A N 1
ATOM 1321 C CA . ILE A 1 170 ? 10.219 5.177 3.057 1.00 90.31 170 ILE A CA 1
ATOM 1322 C C . ILE A 1 170 ? 9.612 5.993 1.918 1.00 90.31 170 ILE A C 1
ATOM 1324 O O . ILE A 1 170 ? 9.077 7.082 2.135 1.00 90.31 170 ILE A O 1
ATOM 1328 N N . ARG A 1 171 ? 9.636 5.463 0.694 1.00 90.62 171 ARG A N 1
ATOM 1329 C CA . ARG A 1 171 ? 8.884 6.012 -0.450 1.00 90.62 171 ARG A CA 1
ATOM 1330 C C . ARG A 1 171 ? 8.245 4.901 -1.253 1.00 90.62 171 ARG A C 1
ATOM 1332 O O . ARG A 1 171 ? 8.814 3.824 -1.344 1.00 90.62 171 ARG A O 1
ATOM 1339 N N . HIS A 1 172 ? 7.101 5.180 -1.866 1.00 93.50 172 HIS A N 1
ATOM 1340 C CA . HIS A 1 172 ? 6.555 4.284 -2.874 1.00 93.50 172 HIS A CA 1
ATOM 1341 C C . HIS A 1 172 ? 7.146 4.596 -4.249 1.00 93.50 172 HIS A C 1
ATOM 1343 O O . HIS A 1 172 ? 7.342 5.762 -4.605 1.00 93.50 172 HIS A O 1
ATOM 1349 N N . PHE A 1 173 ? 7.393 3.549 -5.025 1.00 96.19 173 PHE A N 1
ATOM 1350 C CA . PHE A 1 173 ? 7.738 3.638 -6.434 1.00 96.19 173 PHE A CA 1
ATOM 1351 C C . PHE A 1 173 ? 6.994 2.566 -7.210 1.00 96.19 173 PHE A C 1
ATOM 1353 O O . PHE A 1 173 ? 6.876 1.432 -6.745 1.00 96.19 173 PHE A O 1
ATOM 1360 N N . THR A 1 174 ? 6.536 2.910 -8.412 1.00 97.00 174 THR A N 1
ATOM 1361 C CA . THR A 1 174 ? 6.099 1.906 -9.380 1.00 97.00 174 THR A CA 1
ATOM 1362 C C . THR A 1 174 ? 7.228 0.916 -9.630 1.00 97.00 174 THR A C 1
ATOM 1364 O O . THR A 1 174 ? 8.369 1.328 -9.869 1.00 97.00 174 THR A O 1
ATOM 1367 N N . ILE A 1 175 ? 6.903 -0.374 -9.602 1.00 97.00 175 ILE A N 1
ATOM 1368 C CA . ILE A 1 175 ? 7.830 -1.430 -9.991 1.00 97.00 175 ILE A CA 1
ATOM 1369 C C . ILE A 1 175 ? 7.953 -1.348 -11.514 1.00 97.00 175 ILE A C 1
ATOM 1371 O O . ILE A 1 175 ? 7.071 -1.775 -12.251 1.00 97.00 175 ILE A O 1
ATOM 1375 N N . SER A 1 176 ? 9.014 -0.706 -11.998 1.00 97.12 176 SER A N 1
ATOM 1376 C CA . SER A 1 176 ? 9.226 -0.462 -13.423 1.00 97.12 176 SER A CA 1
ATOM 1377 C C . SER A 1 176 ? 9.767 -1.687 -14.160 1.00 97.12 176 SER A C 1
ATOM 1379 O O . SER A 1 176 ? 9.656 -1.738 -15.385 1.00 97.12 176 SER A O 1
ATOM 1381 N N . SER A 1 177 ? 10.301 -2.692 -13.459 1.00 96.56 177 SER A N 1
ATOM 1382 C CA . SER A 1 177 ? 10.579 -4.016 -14.034 1.00 96.56 177 SER A CA 1
ATOM 1383 C C . SER A 1 177 ? 9.290 -4.776 -14.351 1.00 96.56 177 SER A C 1
ATOM 1385 O O . SER A 1 177 ? 8.299 -4.654 -13.635 1.00 96.56 177 SER A O 1
ATOM 1387 N N . SER A 1 178 ? 9.301 -5.581 -15.407 1.00 95.56 178 SER A N 1
ATOM 1388 C CA . SER A 1 178 ? 8.252 -6.557 -15.693 1.00 95.56 178 SER A CA 1
ATOM 1389 C C . SER A 1 178 ? 8.358 -7.751 -14.735 1.00 95.56 178 SER A C 1
ATOM 1391 O O . SER A 1 178 ? 9.477 -8.172 -14.428 1.00 95.56 178 SER A O 1
ATOM 1393 N N . PRO A 1 179 ? 7.238 -8.385 -14.335 1.00 93.31 179 PRO A N 1
ATOM 1394 C CA . PRO A 1 179 ? 7.250 -9.646 -13.585 1.00 93.31 179 PRO A CA 1
ATOM 1395 C C . PRO A 1 179 ? 8.106 -10.759 -14.214 1.00 93.31 179 PRO A C 1
ATOM 1397 O O . PRO A 1 179 ? 8.575 -11.655 -13.512 1.00 93.31 179 PRO A O 1
ATOM 1400 N N . THR A 1 180 ? 8.334 -10.702 -15.527 1.00 92.94 180 THR A N 1
ATOM 1401 C CA . THR A 1 180 ? 9.185 -11.626 -16.297 1.00 92.94 180 THR A CA 1
ATOM 1402 C C . THR A 1 180 ? 10.686 -11.342 -16.179 1.00 92.94 180 THR A C 1
ATOM 1404 O O . THR A 1 180 ? 11.488 -12.207 -16.525 1.00 92.94 180 THR A O 1
ATOM 1407 N N . GLU A 1 181 ? 11.091 -10.167 -15.693 1.00 93.62 181 GLU A N 1
ATOM 1408 C CA . GLU A 1 181 ? 12.495 -9.838 -15.443 1.00 93.62 181 GLU A CA 1
ATOM 1409 C C . GLU A 1 181 ? 12.969 -10.478 -14.121 1.00 93.62 181 GLU A C 1
ATOM 1411 O O . GLU A 1 181 ? 12.211 -10.655 -13.159 1.00 93.62 181 GLU A O 1
ATOM 1416 N N . ASN A 1 182 ? 14.249 -10.857 -14.078 1.00 91.50 182 ASN A N 1
ATOM 1417 C CA . ASN A 1 182 ? 14.889 -11.532 -12.941 1.00 91.50 182 ASN A CA 1
ATOM 1418 C C . ASN A 1 182 ? 15.422 -10.559 -11.873 1.00 91.50 182 ASN A C 1
ATOM 1420 O O . ASN A 1 182 ? 16.207 -10.953 -11.014 1.00 91.50 182 ASN A O 1
ATOM 1424 N N . PHE A 1 183 ? 14.998 -9.302 -11.930 1.00 93.69 183 PHE A N 1
ATOM 1425 C CA . PHE A 1 183 ? 15.313 -8.248 -10.975 1.00 93.69 183 PHE A CA 1
ATOM 1426 C C . PHE A 1 183 ? 14.055 -7.423 -10.707 1.00 93.69 183 PHE A C 1
ATOM 1428 O O . PHE A 1 183 ? 13.113 -7.419 -11.504 1.00 93.69 183 PHE A O 1
ATOM 1435 N N . ILE A 1 184 ? 14.049 -6.711 -9.585 1.00 94.69 184 ILE A N 1
ATOM 1436 C CA . ILE A 1 184 ? 13.043 -5.693 -9.283 1.00 94.69 184 ILE A CA 1
ATOM 1437 C C . ILE A 1 184 ? 13.668 -4.341 -9.571 1.00 94.69 184 ILE A C 1
ATOM 1439 O O . ILE A 1 184 ? 14.760 -4.055 -9.099 1.00 94.69 184 ILE A O 1
ATOM 1443 N N . MET A 1 185 ? 12.999 -3.500 -10.347 1.00 96.75 185 MET A N 1
ATOM 1444 C CA . MET A 1 185 ? 13.507 -2.176 -10.683 1.00 96.75 185 MET A CA 1
ATOM 1445 C C . MET A 1 185 ? 12.478 -1.112 -10.358 1.00 96.75 185 MET A C 1
ATOM 1447 O O . MET A 1 185 ? 11.288 -1.306 -10.593 1.00 96.75 185 MET A O 1
ATOM 1451 N N . PHE A 1 186 ? 12.947 0.036 -9.886 1.00 97.56 186 PHE A N 1
ATOM 1452 C CA . PHE A 1 186 ? 12.201 1.278 -10.022 1.00 97.56 186 PHE A CA 1
ATOM 1453 C C . PHE A 1 186 ? 13.090 2.365 -10.617 1.00 97.56 186 PHE A C 1
ATOM 1455 O O . PHE A 1 186 ? 14.315 2.340 -10.483 1.00 97.56 186 PHE A O 1
ATOM 1462 N N . SER A 1 187 ? 12.461 3.347 -11.257 1.00 97.25 187 SER A N 1
ATOM 1463 C CA . SER A 1 187 ? 13.152 4.507 -11.817 1.00 97.25 187 SER A CA 1
ATOM 1464 C C . SER A 1 187 ? 12.568 5.787 -11.240 1.00 97.25 187 SER A C 1
ATOM 1466 O O . SER A 1 187 ? 11.364 5.895 -11.005 1.00 97.25 187 SER A O 1
ATOM 1468 N N . THR A 1 188 ? 13.416 6.782 -11.004 1.00 96.62 188 THR A N 1
ATOM 1469 C CA . THR A 1 188 ? 12.990 8.067 -10.452 1.00 96.62 188 THR A CA 1
ATOM 1470 C C . THR A 1 188 ? 13.863 9.210 -10.930 1.00 96.62 188 THR A C 1
ATOM 1472 O O . THR A 1 188 ? 15.066 9.055 -11.101 1.00 96.62 188 THR A O 1
ATOM 1475 N N . ARG A 1 189 ? 13.277 10.407 -11.017 1.00 95.19 189 ARG A N 1
ATOM 1476 C CA . ARG A 1 189 ? 14.056 11.649 -11.055 1.00 95.19 189 ARG A CA 1
ATOM 1477 C C . ARG A 1 189 ? 14.776 11.863 -9.723 1.00 95.19 189 ARG A C 1
ATOM 1479 O O . ARG A 1 189 ? 14.164 11.679 -8.662 1.00 95.19 189 ARG A O 1
ATOM 1486 N N . ILE A 1 190 ? 16.040 12.258 -9.775 1.00 92.44 190 ILE A N 1
ATOM 1487 C CA . ILE A 1 190 ? 16.851 12.654 -8.626 1.00 92.44 190 ILE A CA 1
ATOM 1488 C C . ILE A 1 190 ? 16.723 14.168 -8.465 1.00 92.44 190 ILE A C 1
ATOM 1490 O O . ILE A 1 1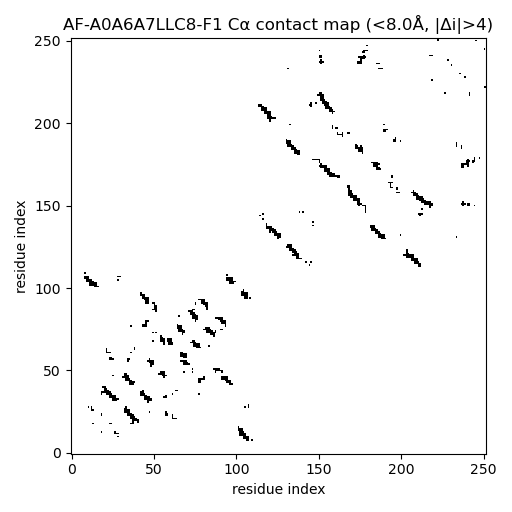90 ? 17.200 14.944 -9.285 1.00 92.44 190 ILE A O 1
ATOM 1494 N N . ARG A 1 191 ? 16.022 14.584 -7.409 1.00 87.62 191 ARG A N 1
ATOM 1495 C CA . ARG A 1 191 ? 15.820 15.991 -7.032 1.00 87.62 191 ARG A CA 1
ATOM 1496 C C . ARG A 1 191 ? 16.474 16.265 -5.686 1.00 87.62 191 ARG A C 1
ATOM 1498 O O . ARG A 1 191 ? 16.763 15.325 -4.949 1.00 87.62 191 ARG A O 1
ATOM 1505 N N . ASP A 1 192 ? 16.634 17.537 -5.336 1.00 86.56 192 ASP A N 1
ATOM 1506 C CA . ASP A 1 192 ? 17.172 17.919 -4.033 1.00 86.56 192 ASP A CA 1
ATOM 1507 C C . ASP A 1 192 ? 16.186 17.573 -2.902 1.00 86.56 192 ASP A C 1
ATOM 1509 O O . ASP A 1 192 ? 15.204 18.268 -2.653 1.00 86.56 192 ASP A O 1
ATOM 1513 N N . SER A 1 193 ? 16.411 16.428 -2.261 1.00 89.38 193 SER A N 1
ATOM 1514 C CA . SER A 1 193 ? 15.748 16.018 -1.021 1.00 89.38 193 SER A CA 1
ATOM 1515 C C . SER A 1 193 ? 16.659 15.051 -0.265 1.00 89.38 193 SER A C 1
ATOM 1517 O O . SER A 1 193 ? 17.437 14.340 -0.915 1.00 89.38 193 SER A O 1
ATOM 1519 N N . PRO A 1 194 ? 16.572 14.970 1.075 1.00 89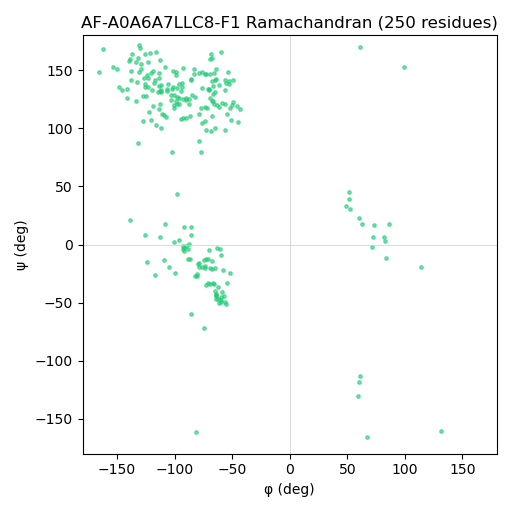.44 194 PRO A N 1
ATOM 1520 C CA . PRO A 1 194 ? 17.437 14.074 1.837 1.00 89.44 194 PRO A CA 1
ATOM 1521 C C . PRO A 1 194 ? 17.268 12.608 1.415 1.00 89.44 194 PRO A C 1
ATOM 1523 O O . PRO A 1 194 ? 18.268 11.926 1.192 1.00 89.44 194 PRO A O 1
ATOM 1526 N N . TYR A 1 195 ? 16.030 12.152 1.169 1.00 90.88 195 TYR A N 1
ATOM 1527 C CA . TYR A 1 195 ? 15.783 10.816 0.617 1.00 90.88 195 TYR A CA 1
ATOM 1528 C C . TYR A 1 195 ? 16.505 10.585 -0.715 1.00 90.88 195 TYR A C 1
ATOM 1530 O O . TYR A 1 195 ? 17.174 9.572 -0.892 1.00 90.88 195 TYR A O 1
ATOM 1538 N N . LYS A 1 196 ? 16.384 11.511 -1.679 1.00 91.19 196 LYS A N 1
ATOM 1539 C CA . LYS A 1 196 ? 16.977 11.325 -3.014 1.00 91.19 196 LYS A CA 1
ATOM 1540 C C . LYS A 1 196 ? 18.498 11.421 -3.002 1.00 91.19 196 LYS A C 1
ATOM 1542 O O . LYS A 1 196 ? 19.115 10.673 -3.747 1.00 91.19 196 LYS A O 1
ATOM 1547 N N . LYS A 1 197 ? 19.083 12.255 -2.134 1.00 92.56 197 LYS A N 1
ATOM 1548 C CA . LYS A 1 197 ? 20.535 12.300 -1.896 1.00 92.56 197 LYS A CA 1
ATOM 1549 C C . LYS A 1 197 ? 21.047 10.956 -1.395 1.00 92.56 197 LYS A C 1
ATOM 1551 O O . LYS A 1 197 ? 22.014 10.435 -1.935 1.00 92.56 197 LYS A O 1
ATOM 1556 N N . ARG A 1 198 ? 20.361 10.376 -0.405 1.00 93.19 198 ARG A N 1
ATOM 1557 C CA . ARG A 1 198 ? 20.693 9.056 0.139 1.00 93.19 198 ARG A CA 1
ATOM 1558 C C . ARG A 1 198 ? 20.510 7.943 -0.890 1.00 93.19 198 ARG A C 1
ATOM 1560 O O . ARG A 1 198 ? 21.325 7.027 -0.941 1.00 93.19 198 ARG A O 1
ATOM 1567 N N . LEU A 1 199 ? 19.449 8.030 -1.688 1.00 94.50 199 LEU A N 1
ATOM 1568 C CA . LEU A 1 199 ? 19.137 7.071 -2.740 1.00 94.50 199 LEU A CA 1
ATOM 1569 C C . LEU A 1 199 ? 20.211 7.071 -3.839 1.00 94.50 199 LEU A C 1
ATOM 1571 O O . LEU A 1 199 ? 20.689 6.010 -4.214 1.00 94.50 199 LEU A O 1
ATOM 1575 N N . SER A 1 200 ? 20.626 8.247 -4.325 1.00 93.44 200 SER A N 1
ATOM 1576 C CA . SER A 1 200 ? 21.647 8.366 -5.380 1.00 93.44 200 SER A CA 1
ATOM 1577 C C . SER A 1 200 ? 23.049 7.932 -4.948 1.00 93.44 200 SER A C 1
ATOM 1579 O O . SER A 1 200 ? 23.916 7.776 -5.796 1.00 93.44 200 SER A O 1
ATOM 1581 N N . THR A 1 201 ? 23.286 7.771 -3.644 1.00 92.75 201 THR A N 1
ATOM 1582 C CA . THR A 1 201 ? 24.559 7.302 -3.073 1.00 92.75 201 THR A CA 1
ATOM 1583 C C . THR A 1 201 ? 24.454 5.882 -2.512 1.00 92.75 201 THR A C 1
ATOM 1585 O O . THR A 1 201 ? 25.267 5.465 -1.683 1.00 92.75 201 THR A O 1
ATOM 1588 N N . LEU A 1 202 ? 23.421 5.126 -2.904 1.00 94.25 202 LEU A N 1
ATOM 1589 C CA . LEU A 1 202 ? 23.368 3.706 -2.592 1.00 94.25 202 LEU A CA 1
ATOM 1590 C C . LEU A 1 202 ? 24.470 2.960 -3.354 1.00 94.25 202 LEU A C 1
ATOM 1592 O O . LEU A 1 202 ? 24.515 3.004 -4.576 1.00 94.25 202 LEU A O 1
ATOM 1596 N N . GLU A 1 203 ? 25.326 2.253 -2.623 1.00 94.50 203 GLU A N 1
ATOM 1597 C CA . GLU A 1 203 ? 26.290 1.317 -3.197 1.00 94.50 203 GLU A CA 1
ATOM 1598 C C . GLU A 1 203 ? 25.627 -0.042 -3.447 1.00 94.50 203 GLU A C 1
ATOM 1600 O O . GLU A 1 203 ? 24.736 -0.459 -2.695 1.00 94.50 203 GLU A O 1
ATOM 1605 N N . GLU A 1 204 ? 26.067 -0.729 -4.499 1.00 96.25 204 GLU A N 1
ATOM 1606 C CA . GLU A 1 204 ? 25.712 -2.126 -4.756 1.00 96.25 204 GLU A CA 1
ATOM 1607 C C . GLU A 1 204 ? 26.014 -3.008 -3.533 1.00 96.25 204 GLU A C 1
ATOM 1609 O O . GLU A 1 204 ? 26.920 -2.742 -2.744 1.00 96.25 204 GLU A O 1
ATOM 1614 N N . GLY A 1 205 ? 25.216 -4.055 -3.337 1.00 94.44 205 GLY A N 1
ATOM 1615 C CA . GLY A 1 205 ? 25.268 -4.914 -2.154 1.00 94.44 205 GLY A CA 1
ATOM 1616 C C . GLY A 1 205 ? 24.483 -4.377 -0.955 1.00 94.44 205 GLY A C 1
ATOM 1617 O O . GLY A 1 205 ? 24.227 -5.120 -0.005 1.00 94.44 205 GLY A O 1
ATOM 1618 N N . ARG A 1 206 ? 24.035 -3.115 -0.978 1.00 95.19 206 ARG A N 1
ATOM 1619 C CA . ARG A 1 206 ? 23.203 -2.576 0.100 1.00 95.19 206 ARG A CA 1
ATOM 1620 C C . ARG A 1 206 ? 21.809 -3.195 0.094 1.00 95.19 206 ARG A C 1
ATOM 1622 O O . ARG A 1 206 ? 21.123 -3.214 -0.926 1.00 95.19 206 ARG A O 1
ATOM 1629 N N . LYS A 1 207 ? 21.361 -3.612 1.276 1.00 94.31 207 LYS A N 1
ATOM 1630 C CA . LYS A 1 207 ? 20.005 -4.109 1.506 1.00 94.31 207 LYS A CA 1
ATOM 1631 C C . LYS A 1 207 ? 19.023 -2.977 1.789 1.00 94.31 207 LYS A C 1
ATOM 1633 O O . LYS A 1 207 ? 19.353 -2.028 2.501 1.00 94.31 207 LYS A O 1
ATOM 1638 N N . VAL A 1 208 ? 17.813 -3.105 1.261 1.00 92.94 208 VAL A N 1
ATOM 1639 C CA . VAL A 1 208 ? 16.671 -2.219 1.525 1.00 92.94 208 VAL A CA 1
ATOM 1640 C C . VAL A 1 208 ? 15.464 -3.064 1.910 1.00 92.94 208 VAL A C 1
ATOM 1642 O O . VAL A 1 208 ? 15.3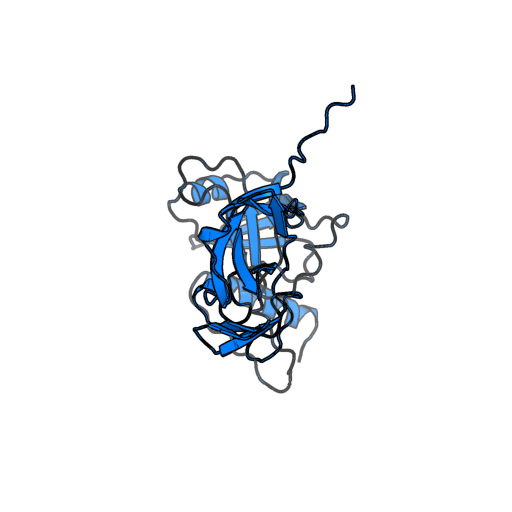47 -4.204 1.460 1.00 92.94 208 VAL A O 1
ATOM 1645 N N . LYS A 1 209 ? 14.553 -2.519 2.718 1.00 91.50 209 LYS A N 1
ATOM 1646 C CA . LYS A 1 209 ? 13.309 -3.224 3.058 1.00 91.50 209 LYS A CA 1
ATOM 1647 C C . LYS A 1 209 ? 12.210 -2.793 2.109 1.00 91.50 209 LYS A C 1
ATOM 1649 O O . LYS A 1 209 ? 12.011 -1.598 1.887 1.00 91.50 209 LYS A O 1
ATOM 1654 N N . VAL A 1 210 ? 11.488 -3.760 1.564 1.00 90.19 210 VAL A N 1
ATOM 1655 C CA . VAL A 1 210 ? 10.442 -3.521 0.573 1.00 90.19 210 VAL A CA 1
ATOM 1656 C C . VAL A 1 210 ? 9.124 -4.096 1.055 1.00 90.19 210 VAL A C 1
ATOM 1658 O O . VAL A 1 210 ? 9.073 -5.208 1.571 1.00 90.19 210 VAL A O 1
ATOM 1661 N N . ARG A 1 211 ? 8.058 -3.315 0.896 1.00 88.06 211 ARG A N 1
ATOM 1662 C CA . ARG A 1 211 ? 6.684 -3.663 1.261 1.00 88.06 211 ARG A CA 1
ATOM 1663 C C . ARG A 1 211 ? 5.762 -3.482 0.058 1.00 88.06 211 ARG A C 1
ATOM 1665 O O . ARG A 1 211 ? 5.839 -2.454 -0.608 1.00 88.06 211 ARG A O 1
ATOM 1672 N N . GLY A 1 212 ? 4.871 -4.435 -0.181 1.00 84.94 212 GLY A N 1
ATOM 1673 C CA . GLY A 1 212 ? 3.979 -4.472 -1.344 1.00 84.94 212 GLY A CA 1
ATOM 1674 C C . GLY A 1 212 ? 4.018 -5.854 -2.008 1.00 8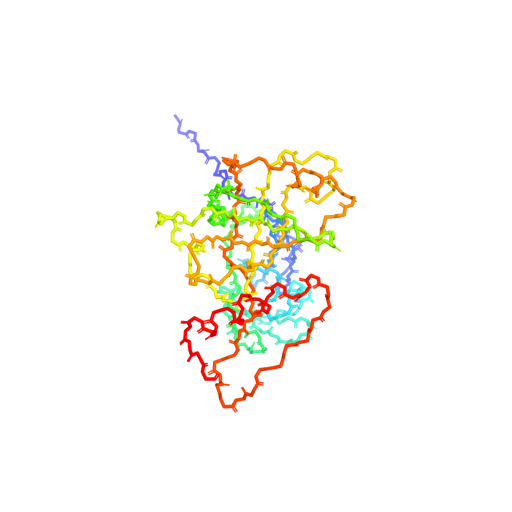4.94 212 GLY A C 1
ATOM 1675 O O . GLY A 1 212 ? 4.474 -6.800 -1.362 1.00 84.94 212 GLY A O 1
ATOM 1676 N N . PRO A 1 213 ? 3.598 -5.977 -3.279 1.00 89.75 213 PRO A N 1
ATOM 1677 C CA . PRO A 1 213 ? 3.108 -4.914 -4.166 1.00 89.75 213 PRO A CA 1
ATOM 1678 C C . PRO A 1 213 ? 1.735 -4.353 -3.749 1.00 89.75 213 PRO A C 1
ATOM 1680 O O . PRO A 1 213 ? 0.985 -5.001 -3.028 1.00 89.75 213 PRO A O 1
ATOM 1683 N N . GLU A 1 214 ? 1.408 -3.148 -4.216 1.00 86.19 214 GLU A N 1
ATOM 1684 C CA . GLU A 1 214 ? 0.111 -2.480 -4.046 1.00 86.19 214 GLU A CA 1
ATOM 1685 C C . GLU A 1 214 ? -0.353 -1.816 -5.355 1.00 86.19 214 GLU A C 1
ATOM 1687 O O . GLU A 1 214 ? 0.429 -1.583 -6.284 1.00 86.19 214 GLU A O 1
ATOM 1692 N N . GLY A 1 215 ? -1.641 -1.470 -5.404 1.00 83.81 215 GLY A N 1
ATOM 1693 C CA . GLY A 1 215 ? -2.260 -0.722 -6.495 1.00 83.81 215 GLY A CA 1
ATOM 1694 C C . GLY A 1 215 ? -3.019 -1.590 -7.499 1.00 83.81 215 GLY A C 1
ATOM 1695 O O . GLY A 1 215 ? -2.708 -2.761 -7.708 1.00 83.81 215 GLY A O 1
ATOM 1696 N N . GLN A 1 216 ? -4.015 -0.974 -8.136 1.00 89.88 216 GLN A N 1
ATOM 1697 C CA . GLN A 1 216 ? -4.875 -1.587 -9.158 1.00 89.88 216 GLN A CA 1
ATOM 1698 C C . GLN A 1 216 ? -4.657 -0.985 -10.558 1.00 89.88 216 GLN A C 1
ATOM 1700 O O . GLN A 1 216 ? -5.367 -1.316 -11.503 1.00 89.88 216 GLN A O 1
ATOM 1705 N N . PHE A 1 217 ? -3.660 -0.106 -10.719 1.00 90.62 217 PHE A N 1
ATOM 1706 C CA . PHE A 1 217 ? -3.304 0.470 -12.015 1.00 90.62 217 PHE A CA 1
ATOM 1707 C C . PHE A 1 217 ? -2.518 -0.545 -12.851 1.00 90.62 217 PHE A C 1
ATOM 1709 O O . PHE A 1 217 ? -1.290 -0.520 -12.893 1.00 90.62 217 PHE A O 1
ATOM 1716 N N . VAL A 1 218 ? -3.237 -1.478 -13.470 1.00 92.88 218 VAL A N 1
ATOM 1717 C CA . VAL A 1 218 ? -2.696 -2.606 -14.239 1.00 92.88 218 VAL A CA 1
ATOM 1718 C C . VAL A 1 218 ? -3.289 -2.635 -15.647 1.00 92.88 218 VAL A C 1
ATOM 1720 O O . VAL A 1 218 ? -4.298 -1.986 -15.922 1.00 92.88 218 VAL A O 1
ATOM 1723 N N . LEU A 1 219 ? -2.665 -3.386 -16.558 1.00 87.88 219 LEU A N 1
ATOM 1724 C CA . LEU A 1 219 ? -3.214 -3.584 -17.901 1.00 87.88 219 LEU A CA 1
ATOM 1725 C C . LEU A 1 219 ? -4.543 -4.359 -17.823 1.00 87.88 219 LEU A C 1
ATOM 1727 O O . LEU A 1 219 ? -4.616 -5.405 -17.167 1.00 87.88 219 LEU A O 1
ATOM 1731 N N . HIS A 1 220 ? -5.583 -3.864 -18.502 1.00 84.38 220 HIS A N 1
ATOM 1732 C CA . HIS A 1 220 ? -6.852 -4.585 -18.603 1.00 84.38 220 HIS A CA 1
ATOM 1733 C C . HIS A 1 220 ? -6.667 -5.900 -19.372 1.00 84.38 220 HIS A C 1
ATOM 1735 O O . HIS A 1 220 ? -5.802 -6.022 -20.236 1.00 84.38 220 HIS A O 1
ATOM 1741 N N . GLN A 1 221 ? -7.494 -6.892 -19.050 1.00 85.69 221 GLN A N 1
ATOM 1742 C CA . GLN A 1 221 ? -7.432 -8.222 -19.671 1.00 85.69 221 GLN A CA 1
ATOM 1743 C C . GLN A 1 221 ? -8.346 -8.350 -20.901 1.00 85.69 221 GLN A C 1
ATOM 1745 O O . GLN A 1 221 ? -8.335 -9.376 -21.575 1.00 85.69 221 GLN A O 1
ATOM 1750 N N . ASP A 1 222 ? -9.149 -7.323 -21.202 1.00 89.12 222 ASP A N 1
ATOM 1751 C CA . ASP A 1 222 ? -9.957 -7.281 -22.422 1.00 89.12 222 ASP A CA 1
ATOM 1752 C C . ASP A 1 222 ? -9.102 -6.887 -23.629 1.00 89.12 222 ASP A C 1
ATOM 1754 O O . ASP A 1 222 ? -8.973 -5.715 -23.971 1.00 89.12 222 ASP A O 1
ATOM 1758 N N . TYR A 1 223 ? -8.518 -7.888 -24.271 1.00 86.69 223 TYR A N 1
ATOM 1759 C CA . TYR A 1 223 ? -7.659 -7.719 -25.438 1.00 86.69 223 TYR A CA 1
ATOM 1760 C C . TYR A 1 223 ? -8.384 -7.291 -26.720 1.00 86.69 223 TYR A C 1
ATOM 1762 O O . TYR A 1 223 ? -7.740 -7.051 -27.737 1.00 86.69 223 TYR A O 1
ATOM 1770 N N . SER A 1 224 ? -9.718 -7.206 -26.709 1.00 88.94 224 SER A N 1
ATOM 1771 C CA . SER A 1 224 ? -10.456 -6.643 -27.844 1.00 88.94 224 SER A CA 1
ATOM 1772 C C . SER A 1 224 ? -10.365 -5.115 -27.893 1.00 88.94 224 SER A C 1
ATOM 1774 O O . SER A 1 224 ? -10.582 -4.515 -28.949 1.00 88.94 224 SER A O 1
ATOM 1776 N N . MET A 1 225 ? -10.014 -4.483 -26.769 1.00 90.31 225 MET A N 1
ATOM 1777 C CA . MET A 1 225 ? -9.834 -3.043 -26.670 1.00 90.31 225 MET A CA 1
ATOM 1778 C C . MET A 1 225 ? -8.353 -2.659 -26.775 1.00 90.31 225 MET A C 1
ATOM 1780 O O . MET A 1 225 ? -7.513 -3.257 -26.104 1.00 90.31 225 MET A O 1
ATOM 1784 N N . PRO A 1 226 ? -7.996 -1.636 -27.570 1.00 89.75 226 PRO A N 1
ATOM 1785 C CA . PRO A 1 226 ? -6.625 -1.152 -27.616 1.00 89.75 226 PRO A CA 1
ATOM 1786 C C . PRO A 1 226 ? -6.259 -0.413 -26.323 1.00 89.75 226 PRO A C 1
ATOM 1788 O O . PRO A 1 226 ? -6.981 0.481 -25.876 1.00 89.75 226 PRO A O 1
ATOM 1791 N N . ALA A 1 227 ? -5.084 -0.716 -25.774 1.00 90.81 227 ALA A N 1
ATOM 1792 C CA . ALA A 1 227 ? -4.502 0.059 -24.685 1.00 90.81 227 ALA A CA 1
ATOM 1793 C C . ALA A 1 227 ? -3.773 1.299 -25.235 1.00 90.81 227 ALA A C 1
ATOM 1795 O O . ALA A 1 227 ? -2.895 1.193 -26.093 1.00 90.81 227 ALA A O 1
ATOM 1796 N N . VAL A 1 228 ? -4.103 2.485 -24.714 1.00 93.38 228 VAL A N 1
ATOM 1797 C CA . VAL A 1 228 ? -3.418 3.747 -25.042 1.00 93.38 228 VAL A CA 1
ATOM 1798 C C . VAL A 1 228 ? -2.665 4.248 -23.815 1.00 93.38 228 VAL A C 1
ATOM 1800 O O . VAL A 1 228 ? -3.261 4.515 -22.774 1.00 93.38 228 VAL A O 1
ATOM 1803 N N . PHE A 1 229 ? -1.348 4.413 -23.943 1.00 94.88 229 PHE A N 1
ATOM 1804 C CA . PHE A 1 229 ? -0.486 4.904 -22.867 1.00 94.88 229 PHE A CA 1
ATOM 1805 C C . PHE A 1 229 ? -0.165 6.388 -23.061 1.00 94.88 229 PHE A C 1
ATOM 1807 O O . PHE A 1 229 ? 0.498 6.764 -24.028 1.00 94.88 229 PHE A O 1
ATOM 1814 N N . LEU A 1 230 ? -0.588 7.232 -22.118 1.00 96.12 230 LEU A N 1
ATOM 1815 C CA . LEU A 1 230 ? -0.265 8.660 -22.100 1.00 96.12 230 LEU A CA 1
ATOM 1816 C C . LEU A 1 230 ? 0.621 8.979 -20.898 1.00 96.12 230 LEU A C 1
ATOM 1818 O O . LEU A 1 230 ? 0.191 8.846 -19.755 1.00 96.12 230 LEU A O 1
ATOM 1822 N N . SER A 1 231 ? 1.852 9.427 -21.153 1.00 95.50 231 SER A N 1
ATOM 1823 C CA . SER A 1 231 ? 2.833 9.717 -20.105 1.00 95.50 231 SER A CA 1
ATOM 1824 C C . SER A 1 231 ? 3.504 11.074 -20.254 1.00 95.50 231 SER A C 1
ATOM 1826 O O . SER A 1 231 ? 3.781 11.523 -21.364 1.00 95.50 231 SER A O 1
ATOM 1828 N N . GLY A 1 232 ? 3.858 11.670 -19.113 1.00 93.50 232 GLY A N 1
ATOM 1829 C CA . GLY A 1 232 ? 4.813 12.767 -19.010 1.00 93.50 232 GLY A CA 1
ATOM 1830 C C . GLY A 1 232 ? 5.907 12.458 -17.982 1.00 93.50 232 GLY A C 1
ATOM 1831 O O . GLY A 1 232 ? 5.630 12.142 -16.822 1.00 93.50 232 GLY A O 1
ATOM 1832 N N . GLY A 1 233 ? 7.174 12.589 -18.384 1.00 91.50 233 GLY A N 1
ATOM 1833 C CA . GLY A 1 233 ? 8.327 12.416 -17.497 1.00 91.50 233 GLY A CA 1
ATOM 1834 C C . GLY A 1 233 ? 8.397 11.024 -16.858 1.00 91.50 233 GLY A C 1
ATOM 1835 O O . GLY A 1 233 ? 8.300 10.008 -17.539 1.00 91.50 233 GLY A O 1
ATOM 1836 N N . ILE A 1 234 ? 8.574 10.969 -15.533 1.00 93.94 234 ILE A N 1
ATOM 1837 C CA . ILE A 1 234 ? 8.734 9.694 -14.815 1.00 93.94 234 ILE A CA 1
ATOM 1838 C C . ILE A 1 234 ? 7.449 8.862 -14.745 1.00 93.94 234 ILE A C 1
ATOM 1840 O O . ILE A 1 234 ? 7.523 7.678 -14.438 1.00 93.94 234 ILE A O 1
ATOM 1844 N N . GLY A 1 235 ? 6.291 9.436 -15.094 1.00 93.94 235 GLY A N 1
ATOM 1845 C CA . GLY A 1 235 ? 5.025 8.701 -15.194 1.00 93.94 235 GLY A CA 1
ATOM 1846 C C . GLY A 1 235 ? 5.045 7.571 -16.230 1.00 93.94 235 GLY A C 1
ATOM 1847 O O . GLY A 1 235 ? 4.074 6.842 -16.366 1.00 93.94 235 GLY A O 1
ATOM 1848 N N . VAL A 1 236 ? 6.140 7.406 -16.981 1.00 96.25 236 VAL A N 1
ATOM 1849 C CA . VAL A 1 236 ? 6.348 6.312 -17.937 1.00 96.25 236 VAL A CA 1
ATOM 1850 C C . VAL A 1 236 ? 6.641 4.972 -17.256 1.00 96.25 236 VAL A C 1
ATOM 1852 O O . VAL A 1 236 ? 6.489 3.928 -17.882 1.00 96.25 236 VAL A O 1
ATOM 1855 N N . THR A 1 237 ? 7.049 4.965 -15.984 1.00 97.50 237 THR A N 1
ATOM 1856 C CA . THR A 1 237 ? 7.438 3.743 -15.262 1.00 97.50 237 THR A CA 1
ATOM 1857 C C . THR A 1 237 ? 6.363 2.646 -15.203 1.00 97.50 237 THR A C 1
ATOM 1859 O O . THR A 1 237 ? 6.739 1.505 -15.485 1.00 97.50 237 THR A O 1
ATOM 1862 N N . PRO A 1 238 ? 5.064 2.914 -14.932 1.00 97.19 238 PRO A N 1
ATOM 1863 C CA . PRO A 1 238 ? 4.021 1.886 -15.033 1.00 97.19 238 PRO A CA 1
ATOM 1864 C C . PRO A 1 238 ? 3.873 1.348 -16.456 1.00 97.19 238 PRO A C 1
ATOM 1866 O O . PRO A 1 238 ? 3.702 0.151 -16.653 1.00 97.19 238 PRO A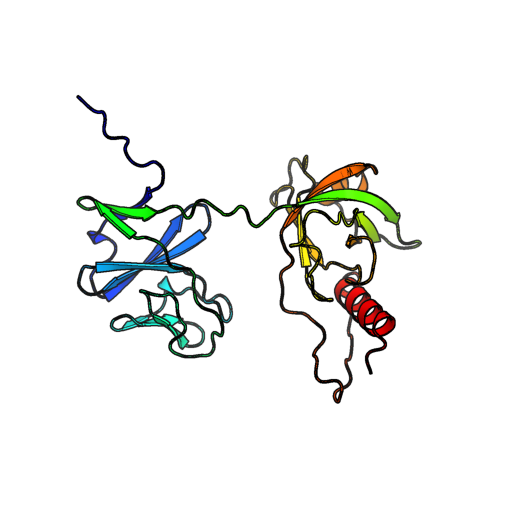 O 1
ATOM 1869 N N . PHE A 1 239 ? 4.020 2.199 -17.469 1.00 97.56 239 PHE A N 1
ATOM 1870 C CA . PHE A 1 239 ? 3.890 1.759 -18.856 1.00 97.56 239 PHE A CA 1
ATOM 1871 C C . PHE A 1 239 ? 5.084 0.933 -19.311 1.00 97.56 239 PHE A C 1
ATOM 1873 O O . PHE A 1 239 ? 4.891 -0.038 -20.031 1.00 97.56 239 PHE A O 1
ATOM 1880 N N . ARG A 1 240 ? 6.308 1.233 -18.850 1.00 96.81 240 ARG A N 1
ATOM 1881 C CA . ARG A 1 240 ? 7.479 0.389 -19.140 1.00 96.81 240 ARG A CA 1
ATOM 1882 C C . ARG A 1 240 ? 7.232 -1.053 -18.696 1.00 96.81 240 ARG A C 1
ATOM 1884 O O . ARG A 1 240 ? 7.446 -1.961 -19.493 1.00 96.81 240 ARG A O 1
ATOM 1891 N N . THR A 1 241 ? 6.796 -1.267 -17.451 1.00 97.56 241 THR A N 1
ATOM 1892 C CA . THR A 1 241 ? 6.531 -2.624 -16.942 1.00 97.56 241 THR A CA 1
ATOM 1893 C C . THR A 1 241 ? 5.388 -3.295 -17.707 1.00 97.56 241 THR A C 1
ATOM 1895 O O . THR A 1 241 ? 5.552 -4.433 -18.139 1.00 97.56 241 THR A O 1
ATOM 1898 N N . MET A 1 242 ? 4.289 -2.580 -17.990 1.00 97.25 242 MET A N 1
ATOM 1899 C CA . MET A 1 242 ? 3.156 -3.104 -18.769 1.00 97.25 242 MET A CA 1
ATOM 1900 C C . MET A 1 242 ? 3.562 -3.501 -20.194 1.00 97.25 242 MET A C 1
ATOM 1902 O O . MET A 1 242 ? 3.299 -4.623 -20.614 1.00 97.25 242 MET A O 1
ATOM 1906 N N . ILE A 1 243 ? 4.250 -2.615 -20.922 1.00 96.56 243 ILE A N 1
ATOM 1907 C CA . ILE A 1 243 ? 4.706 -2.845 -22.301 1.00 96.56 243 ILE A CA 1
ATOM 1908 C C . ILE A 1 243 ? 5.722 -3.986 -22.347 1.00 96.56 243 ILE A C 1
ATOM 1910 O O . ILE A 1 243 ? 5.640 -4.846 -23.224 1.00 96.56 243 ILE A O 1
ATOM 1914 N N . LYS A 1 244 ? 6.665 -4.031 -21.396 1.00 97.25 244 LYS A N 1
ATOM 1915 C CA . LYS A 1 244 ? 7.652 -5.113 -21.314 1.00 97.25 244 LYS A CA 1
ATOM 1916 C C . LYS A 1 244 ? 6.976 -6.451 -21.021 1.00 97.25 244 LYS A C 1
ATOM 1918 O O . LYS A 1 244 ? 7.292 -7.432 -21.684 1.00 97.25 244 LYS A O 1
ATOM 1923 N N . TYR A 1 245 ? 6.029 -6.487 -20.085 1.00 96.00 245 TYR A N 1
ATOM 1924 C CA . TYR A 1 245 ? 5.262 -7.690 -19.768 1.00 96.00 245 TYR A CA 1
ATOM 1925 C C . TYR A 1 245 ? 4.432 -8.168 -20.962 1.00 96.00 245 TYR A C 1
ATOM 1927 O O . TYR A 1 245 ? 4.496 -9.344 -21.310 1.00 96.00 245 TYR A O 1
ATOM 1935 N N . ALA A 1 246 ? 3.710 -7.256 -21.622 1.00 94.81 246 ALA A N 1
ATOM 1936 C CA . ALA A 1 246 ? 2.917 -7.562 -22.808 1.00 94.81 246 ALA A CA 1
ATOM 1937 C C . ALA A 1 246 ? 3.788 -8.115 -23.943 1.00 94.81 246 ALA A C 1
ATOM 1939 O O . ALA A 1 246 ? 3.466 -9.155 -24.510 1.00 94.81 246 ALA A O 1
ATOM 1940 N N . THR A 1 247 ? 4.937 -7.482 -24.199 1.00 95.50 247 THR A N 1
ATOM 1941 C CA . THR A 1 247 ? 5.929 -7.958 -25.176 1.00 95.50 247 THR A CA 1
ATOM 1942 C C . THR A 1 247 ? 6.440 -9.357 -24.828 1.00 95.50 247 THR A C 1
ATOM 1944 O O . THR A 1 247 ? 6.438 -10.246 -25.675 1.00 95.50 247 THR A O 1
ATOM 1947 N N . ASP A 1 248 ? 6.848 -9.581 -23.576 1.00 94.94 248 ASP A N 1
ATOM 1948 C CA . ASP A 1 248 ? 7.421 -10.859 -23.141 1.00 94.94 248 ASP A CA 1
ATOM 1949 C C . ASP A 1 248 ? 6.407 -12.006 -23.165 1.00 94.94 248 ASP A C 1
ATOM 1951 O O . ASP A 1 248 ? 6.770 -13.159 -23.403 1.00 94.94 248 ASP A O 1
ATOM 1955 N N . LYS A 1 249 ? 5.137 -11.699 -22.891 1.00 93.31 249 LYS A N 1
ATOM 1956 C CA . LYS A 1 249 ? 4.027 -12.655 -22.922 1.00 93.31 249 LYS A CA 1
ATOM 1957 C C . LYS A 1 249 ? 3.369 -12.774 -24.293 1.00 93.31 249 LYS A C 1
ATOM 1959 O O . LYS A 1 249 ? 2.502 -13.629 -24.436 1.00 93.31 249 LYS A O 1
ATOM 1964 N N . GLN A 1 250 ? 3.794 -11.968 -25.269 1.00 93.00 250 GLN A N 1
ATOM 1965 C CA . GLN A 1 250 ? 3.182 -11.876 -26.597 1.00 93.00 250 GLN A CA 1
ATOM 1966 C C . GLN A 1 250 ? 1.668 -11.651 -26.497 1.00 93.00 250 GLN A C 1
ATOM 1968 O O . GLN A 1 250 ? 0.884 -12.337 -27.151 1.00 93.00 250 GLN A O 1
ATOM 1973 N N . LEU A 1 251 ? 1.264 -10.731 -25.615 1.00 88.75 251 LEU A N 1
ATOM 1974 C CA . LEU A 1 251 ? -0.142 -10.365 -25.498 1.00 88.75 251 LEU A CA 1
ATOM 1975 C C . LEU A 1 251 ? -0.614 -9.717 -26.813 1.00 88.75 251 LEU A C 1
ATOM 1977 O O . LEU A 1 251 ? 0.182 -9.015 -27.446 1.00 88.75 251 LEU A O 1
ATOM 1981 N N . PRO A 1 252 ? -1.861 -9.997 -27.226 1.00 75.00 252 PRO A N 1
ATOM 1982 C CA . PRO A 1 252 ? -2.473 -9.421 -28.425 1.00 75.00 252 PRO A CA 1
ATOM 1983 C C . PRO A 1 252 ? -2.575 -7.889 -28.387 1.00 75.00 252 PRO A C 1
ATOM 1985 O O . PRO A 1 252 ? -2.635 -7.310 -27.276 1.00 75.00 252 PRO A O 1
#

pLDDT: mean 89.06, std 13.55, range [31.83, 98.75]

Nearest PDB structures (foldseek):
  2qpz-assembly1_A  TM=9.697E-01  e=1.549E-10  Pseudomonas putida
  5bok-assembly1_A  TM=9.560E-01  e=3.731E-10  Diaphorobacter sp. DS2
  4emj-assembly1_B  TM=9.707E-01  e=2.698E-09  Pseudomonas putida
  7bui-assembly1_E  TM=9.176E-01  e=1.395E-09  Metapseudomonas resinovorans
  2i7f-assembly2_B  TM=9.446E-01  e=8.097E-09  Sphingobium yanoikuyae

Secondary structure (DSSP, 8-state):
-------TTEEEEEEGGGS-TT-EEEEEETTEEEEEEEETTEEEEEESB-TTT--BGGGSEEETTEEEPTTT--EEETTT--EEESS--SPPPB--EEEETTEEEEE--------PEEEEEEEEEEPTTSSEEEEEEE--SS-GGGTSPPTT-EEEEE-S---S-TTTTEEEEE--S-TTSSEEEEEEE--SSHHHHHHHTPPTT-EEEEEEEE------S-TTSPP-----GGGGHHHHHHHHHHHHHT--

Mean predicted aligned error: 13.11 Å

Sequence (252 aa):
MREIRMNEDFVKVADTKDIQPSHMKEVQVDGENICVANVDGKYYAIGSICTHEGGPLADGTLEGYEVECPWHGSKFDIRTGQVTSPPAGESEPTYEVKVDGDSILIKKQGRSKPSQIELTLIDNDKVEGTDVMSFKFSKEKEDKTLLDYTAGQFAFFDIGEVYYDPKGPIRHFTISSSPTENFIMFSTRIRDSPYKKRLSTLEEGRKVKVRGPEGQFVLHQDYSMPAVFLSGGIGVTPFRTMIKYATDKQLP

Solvent-accessible surface area (backbone atoms only — not comparable to full-atom values): 14042 Å² total; per-residue (Å²): 134,85,80,77,76,78,67,90,51,52,43,80,65,47,46,52,85,78,41,46,67,63,32,53,39,71,38,73,58,100,88,42,56,29,19,38,34,17,46,89,81,42,69,38,22,19,50,18,55,36,68,61,85,57,35,54,36,33,77,31,49,58,58,82,58,35,37,29,24,67,76,75,54,26,22,24,32,42,87,67,14,39,60,76,36,60,74,33,87,52,59,40,58,63,47,57,60,46,76,59,91,57,35,33,26,38,45,57,72,72,68,72,63,67,71,64,44,80,31,34,29,70,45,75,48,71,45,85,98,58,61,34,37,36,44,33,23,52,58,66,84,87,61,60,70,64,62,73,46,60,35,24,21,26,32,33,42,31,63,56,94,37,63,96,34,96,72,46,39,53,46,75,43,42,34,26,35,20,65,86,48,80,39,45,24,35,64,42,70,62,56,100,43,47,52,40,56,51,57,78,64,62,57,68,71,42,67,29,42,36,34,48,59,43,78,83,62,51,77,77,84,63,67,89,54,85,86,82,89,87,68,66,80,70,62,39,33,35,51,48,1,34,54,49,38,36,61,77,68,65,57,121

Radius of gyration: 22.6 Å; Cα contacts (8 Å, |Δi|>4): 532; chains: 1; bounding box: 55×36×73 Å

Foldseek 3Di:
DDDDPPPPQKDFFDFLVVADAQAWDWTDDPRFTKIWHHHPNDIWIWGQFAQQHGAGQRVAGGDRQWTFGPPPGFIARRHWQDTPDDPHDDGTHIWDWDDDPRTIITGPPPDPVQPKDKWFFADKDDDPPAQKIKTKTAPDPPDCQVLPDAQLWKKKKQQPPQPPAPVHRIDIFHQLAASPDRITMGMDGQDPDSNSVSVVPDDGRRIIIMHDRDDDRHDDPPLVDDDDDDDDDRRCSSVNRRVVNCVVVVPD